Protein AF-A0A0M3HQY0-F1 (afdb_monomer_lite)

Sequence (207 aa):
MLCCCCWPPRLCAISLSMVDTTLVALLFYRSADLLCATFDHIDFVDVIIFAILLGLLICEILAAVTLILSDKRGIARYVWPRFTLLICQLTTSAVVCLFLLLYFSGYSQAMNNAFISGYEYWAGIELTKQERNDAYNDLYMYAIGLFILLAVYATYNGFEIYVTYKYYETLPPEDFTPVKQSERRPPRPPPPPFNPNYKNGPPAGYK

Structure (mmCIF, N/CA/C/O backbone):
data_AF-A0A0M3HQY0-F1
#
_entry.id   AF-A0A0M3HQY0-F1
#
loop_
_atom_site.group_PDB
_atom_site.id
_atom_site.type_symbol
_atom_site.label_atom_id
_atom_site.label_alt_id
_atom_site.label_comp_id
_atom_site.label_asym_id
_atom_site.label_entity_id
_atom_site.label_seq_id
_atom_site.pdbx_PDB_ins_code
_atom_site.Cartn_x
_atom_site.Cartn_y
_atom_site.Cartn_z
_atom_site.occupancy
_atom_site.B_iso_or_equiv
_atom_site.auth_seq_id
_atom_site.auth_comp_id
_atom_site.auth_asym_id
_atom_site.auth_atom_id
_atom_site.pdbx_PDB_model_num
ATOM 1 N N . MET A 1 1 ? -2.538 -16.202 -9.189 1.00 43.56 1 MET A N 1
ATOM 2 C CA . MET A 1 1 ? -1.392 -16.880 -9.844 1.00 43.56 1 MET A CA 1
ATOM 3 C C . MET A 1 1 ? -1.599 -17.232 -11.329 1.00 43.56 1 MET A C 1
ATOM 5 O O . MET A 1 1 ? -0.617 -17.593 -11.956 1.00 43.56 1 MET A O 1
ATOM 9 N N . LEU A 1 2 ? -2.792 -17.085 -11.937 1.00 41.75 2 LEU A N 1
ATOM 10 C CA . LEU A 1 2 ? -3.039 -17.513 -13.333 1.00 41.75 2 LEU A CA 1
ATOM 11 C C . LEU A 1 2 ? -2.780 -16.462 -14.440 1.00 41.75 2 LEU A C 1
ATOM 13 O O . LEU A 1 2 ? -2.600 -16.853 -15.588 1.00 41.75 2 LEU A O 1
ATOM 17 N N . CYS A 1 3 ? -2.719 -15.156 -14.148 1.00 48.81 3 CYS A N 1
ATOM 18 C CA . CYS A 1 3 ? -2.701 -14.140 -15.219 1.00 48.81 3 CYS A CA 1
ATOM 19 C C . CYS A 1 3 ? -1.314 -13.756 -15.777 1.00 48.81 3 CYS A C 1
ATOM 21 O O . CYS A 1 3 ? -1.255 -13.219 -16.877 1.00 48.81 3 CYS A O 1
ATOM 23 N N . CYS A 1 4 ? -0.197 -14.033 -15.087 1.00 52.50 4 CYS A N 1
ATOM 24 C CA . CYS A 1 4 ? 1.140 -13.587 -15.540 1.00 52.50 4 CYS A CA 1
ATOM 25 C C . CYS A 1 4 ? 2.054 -14.717 -16.052 1.00 52.50 4 CYS A C 1
ATOM 27 O O . CYS A 1 4 ? 3.243 -14.497 -16.251 1.00 52.50 4 CYS A O 1
ATOM 29 N N . CYS A 1 5 ? 1.516 -15.911 -16.337 1.00 55.75 5 CYS A N 1
ATOM 30 C CA . CYS A 1 5 ? 2.286 -16.990 -16.977 1.00 55.75 5 CYS A CA 1
ATOM 31 C C . CYS A 1 5 ? 2.566 -16.736 -18.470 1.00 55.75 5 CYS A C 1
ATOM 33 O O . CYS A 1 5 ? 3.540 -17.263 -18.998 1.00 55.75 5 CYS A O 1
ATOM 35 N N . CYS A 1 6 ? 1.744 -15.924 -19.144 1.00 59.34 6 CYS A N 1
ATOM 36 C CA . CYS A 1 6 ? 1.867 -15.651 -20.584 1.00 59.34 6 CYS A CA 1
ATOM 37 C C . CYS A 1 6 ? 2.175 -14.182 -20.914 1.00 59.34 6 CYS A C 1
ATOM 39 O O . CYS A 1 6 ? 2.353 -13.846 -22.083 1.00 59.34 6 CYS A O 1
ATOM 41 N N . TRP A 1 7 ? 2.230 -13.301 -19.912 1.00 67.44 7 TRP A N 1
ATOM 42 C CA . TRP A 1 7 ? 2.486 -11.874 -20.105 1.00 67.44 7 TRP A CA 1
ATOM 43 C C . TRP A 1 7 ? 3.910 -11.503 -19.694 1.00 67.44 7 TRP A C 1
ATOM 45 O O . TRP A 1 7 ? 4.405 -12.016 -18.689 1.00 67.44 7 TRP A O 1
ATOM 55 N N . PRO A 1 8 ? 4.590 -10.612 -20.442 1.00 78.56 8 PRO A N 1
ATOM 56 C CA . PRO A 1 8 ? 5.929 -10.188 -20.075 1.00 78.56 8 PRO A CA 1
ATOM 57 C C . PRO A 1 8 ? 5.871 -9.466 -18.716 1.00 78.56 8 PRO A C 1
ATOM 59 O O . PRO A 1 8 ? 4.994 -8.617 -18.516 1.00 78.56 8 PRO A O 1
ATOM 62 N N . PRO A 1 9 ? 6.802 -9.761 -17.789 1.00 76.94 9 PRO A N 1
ATOM 63 C CA . PRO A 1 9 ? 6.740 -9.289 -16.403 1.00 76.94 9 PRO A CA 1
ATOM 64 C C . PRO A 1 9 ? 6.675 -7.760 -16.301 1.00 76.94 9 PRO A C 1
ATOM 66 O O . PRO A 1 9 ? 5.984 -7.238 -15.432 1.00 76.94 9 PRO A O 1
ATOM 69 N N . ARG A 1 10 ? 7.285 -7.046 -17.260 1.00 77.62 10 ARG A N 1
ATOM 70 C CA . ARG A 1 10 ? 7.207 -5.581 -17.386 1.00 77.62 10 ARG A CA 1
ATOM 71 C C . ARG A 1 10 ? 5.775 -5.049 -17.532 1.00 77.62 10 ARG A C 1
ATOM 73 O O . ARG A 1 10 ? 5.405 -4.101 -16.854 1.00 77.62 10 ARG A O 1
ATOM 80 N N . LEU A 1 11 ? 4.946 -5.672 -18.379 1.00 79.56 11 LEU A N 1
ATOM 81 C CA . LEU A 1 11 ? 3.569 -5.215 -18.612 1.00 79.56 11 LEU A CA 1
ATOM 82 C C . LEU A 1 11 ? 2.675 -5.564 -17.422 1.00 79.56 11 LEU A C 1
ATOM 84 O O . LEU A 1 11 ? 1.850 -4.745 -17.028 1.00 79.56 11 LEU A O 1
ATOM 88 N N . CYS A 1 12 ? 2.889 -6.740 -16.821 1.00 82.38 12 CYS A N 1
ATOM 89 C CA . CYS A 1 12 ? 2.189 -7.162 -15.608 1.00 82.38 12 CYS A CA 1
ATOM 90 C C . CYS A 1 12 ? 2.467 -6.163 -14.461 1.00 82.38 12 CYS A C 1
ATOM 92 O O . CYS A 1 12 ? 1.516 -5.610 -13.913 1.00 82.38 12 CYS A O 1
ATOM 94 N N . ALA A 1 13 ? 3.734 -5.817 -14.192 1.00 82.69 13 ALA A N 1
ATOM 95 C CA . ALA A 1 13 ? 4.108 -4.848 -13.153 1.00 82.69 13 ALA A CA 1
ATOM 96 C C . ALA A 1 13 ? 3.525 -3.439 -13.386 1.00 82.69 13 ALA A C 1
ATOM 98 O O . ALA A 1 13 ? 3.006 -2.826 -12.456 1.00 82.69 13 ALA A O 1
ATOM 99 N N . ILE A 1 14 ? 3.557 -2.935 -14.628 1.00 83.56 14 ILE A N 1
ATOM 100 C CA . ILE A 1 14 ? 2.964 -1.628 -14.967 1.00 83.56 14 ILE A CA 1
ATOM 101 C C . ILE A 1 14 ? 1.446 -1.657 -14.773 1.00 83.56 14 ILE A C 1
ATOM 103 O O . ILE A 1 14 ? 0.886 -0.736 -14.185 1.00 83.56 14 ILE A O 1
ATOM 107 N N . SER A 1 15 ? 0.771 -2.703 -15.256 1.00 86.12 15 SER A N 1
ATOM 108 C CA . SER A 1 15 ? -0.688 -2.806 -15.153 1.00 86.12 15 SER A CA 1
ATOM 109 C C . SER A 1 15 ? -1.169 -2.852 -13.703 1.00 86.12 15 SER A C 1
ATOM 111 O O . SER A 1 15 ? -2.115 -2.153 -13.360 1.00 86.12 15 SER A O 1
ATOM 113 N N . LEU A 1 16 ? -0.468 -3.603 -12.853 1.00 85.62 16 LEU A N 1
ATOM 114 C CA . LEU A 1 16 ? -0.728 -3.711 -11.421 1.00 85.62 16 LEU A CA 1
ATOM 115 C C . LEU A 1 16 ? -0.545 -2.356 -10.722 1.00 85.62 16 LEU A C 1
ATOM 117 O O . LEU A 1 16 ? -1.464 -1.857 -10.081 1.00 85.62 16 LEU A O 1
ATOM 121 N N . SER A 1 17 ? 0.561 -1.665 -11.009 1.00 86.25 17 SER A N 1
ATOM 122 C CA . SER A 1 17 ? 0.799 -0.315 -10.484 1.00 86.25 17 SER A CA 1
ATOM 123 C C . SER A 1 17 ? -0.260 0.711 -10.913 1.00 86.25 17 SER A C 1
ATOM 125 O O . SER A 1 17 ? -0.626 1.588 -10.128 1.00 86.25 17 SER A O 1
ATOM 127 N N . MET A 1 18 ? -0.803 0.599 -12.130 1.00 86.56 18 MET A N 1
ATOM 128 C CA . MET A 1 18 ? -1.903 1.458 -12.587 1.00 86.56 18 MET A CA 1
ATOM 129 C C . MET A 1 18 ? -3.227 1.131 -11.888 1.00 86.56 18 MET A C 1
ATOM 131 O O . MET A 1 18 ? -3.994 2.049 -11.588 1.00 86.56 18 MET A O 1
ATOM 135 N N . VAL A 1 19 ? -3.500 -0.148 -11.613 1.00 89.12 19 VAL A N 1
ATOM 136 C CA . VAL A 1 19 ? -4.677 -0.572 -10.837 1.00 89.12 19 VAL A CA 1
ATOM 137 C C . VAL A 1 19 ? -4.610 -0.001 -9.423 1.00 89.12 19 VAL A C 1
ATOM 139 O O . VAL A 1 19 ? -5.581 0.617 -8.989 1.00 89.12 19 VAL A O 1
ATOM 142 N N . ASP A 1 20 ? -3.459 -0.096 -8.760 1.00 85.94 20 ASP A N 1
ATOM 143 C CA . ASP A 1 20 ? -3.256 0.455 -7.416 1.00 85.94 20 ASP A CA 1
ATOM 144 C C . ASP A 1 20 ? -3.437 1.967 -7.380 1.00 85.94 20 ASP A C 1
ATOM 146 O O . ASP A 1 20 ? -4.200 2.492 -6.569 1.00 85.94 20 ASP A O 1
ATOM 150 N N . THR A 1 21 ? -2.813 2.671 -8.327 1.00 88.62 21 THR A N 1
ATOM 151 C CA . THR A 1 21 ? -2.959 4.126 -8.440 1.00 88.62 21 THR A CA 1
ATOM 152 C C . THR A 1 21 ? -4.424 4.512 -8.653 1.00 88.62 21 THR A C 1
ATOM 154 O O . THR A 1 21 ? -4.901 5.481 -8.067 1.00 88.62 21 THR A O 1
ATOM 157 N N . THR A 1 22 ? -5.165 3.742 -9.457 1.00 89.88 22 THR A N 1
ATOM 158 C CA . THR A 1 22 ? -6.591 3.993 -9.714 1.00 89.88 22 THR A CA 1
ATOM 159 C C . THR A 1 22 ? -7.438 3.736 -8.470 1.00 89.88 22 THR A C 1
ATOM 161 O O . THR A 1 22 ? -8.313 4.541 -8.156 1.00 89.88 22 THR A O 1
ATOM 164 N N . LEU A 1 23 ? -7.176 2.654 -7.731 1.00 88.88 23 LEU A N 1
ATOM 165 C CA . LEU A 1 23 ? -7.870 2.356 -6.478 1.00 88.88 23 LEU A CA 1
ATOM 166 C C . LEU A 1 23 ? -7.634 3.451 -5.435 1.00 88.88 23 LEU A C 1
ATOM 168 O O . LEU A 1 23 ? -8.594 3.967 -4.864 1.00 88.88 23 LEU A O 1
ATOM 172 N N . VAL A 1 24 ? -6.380 3.863 -5.231 1.00 89.56 24 VAL A N 1
ATOM 173 C CA . VAL A 1 24 ? -6.039 4.938 -4.289 1.00 89.56 24 VAL A CA 1
ATOM 174 C C . VAL A 1 24 ? -6.633 6.275 -4.739 1.00 89.56 24 VAL A C 1
ATOM 176 O O . VAL A 1 24 ? -7.154 7.015 -3.908 1.00 89.56 24 VAL A O 1
ATOM 179 N N . ALA A 1 25 ? -6.649 6.568 -6.042 1.00 89.62 25 ALA A N 1
ATOM 180 C CA . ALA A 1 25 ? -7.290 7.769 -6.575 1.00 89.62 25 ALA A CA 1
ATOM 181 C C . ALA A 1 25 ? -8.811 7.777 -6.352 1.00 89.62 25 ALA A C 1
ATOM 183 O O . ALA A 1 25 ? -9.368 8.818 -6.007 1.00 89.62 25 ALA A O 1
ATOM 184 N N . LEU A 1 26 ? -9.488 6.633 -6.509 1.00 91.75 26 LEU A N 1
ATOM 185 C CA . LEU A 1 26 ? -10.922 6.505 -6.228 1.00 91.75 26 LEU A CA 1
ATOM 186 C C . LEU A 1 26 ? -11.230 6.704 -4.741 1.00 91.75 26 LEU A C 1
ATOM 188 O O . LEU A 1 26 ? -12.191 7.399 -4.408 1.00 91.75 26 LEU A O 1
ATOM 192 N N . LEU A 1 27 ? -10.411 6.130 -3.854 1.00 88.19 27 LEU A N 1
ATOM 193 C CA . LEU A 1 27 ? -10.539 6.328 -2.409 1.00 88.19 27 LEU A CA 1
ATOM 194 C C . LEU A 1 27 ? -10.310 7.793 -2.032 1.00 88.19 27 LEU A C 1
ATOM 196 O O . LEU A 1 27 ? -11.131 8.376 -1.333 1.00 88.19 27 LEU A O 1
ATOM 200 N N . PHE A 1 28 ? -9.254 8.412 -2.563 1.00 90.75 28 PHE A N 1
ATOM 201 C CA . PHE A 1 28 ? -8.980 9.832 -2.365 1.00 90.75 28 PHE A CA 1
ATOM 202 C C . PHE A 1 28 ? -10.133 10.712 -2.860 1.00 90.75 28 PHE A C 1
ATOM 204 O O . PHE A 1 28 ? -10.557 11.615 -2.145 1.00 90.75 28 PHE A O 1
ATOM 211 N N . TYR A 1 29 ? -10.681 10.431 -4.047 1.00 89.75 29 TYR A N 1
ATOM 212 C CA . TYR A 1 29 ? -11.826 11.166 -4.585 1.00 89.75 29 TYR A CA 1
ATOM 213 C C . TYR A 1 29 ? -13.047 11.060 -3.668 1.00 89.75 29 TYR A C 1
ATOM 215 O O . TYR A 1 29 ? -13.683 12.068 -3.383 1.00 89.75 29 TYR A O 1
ATOM 223 N N . ARG A 1 30 ? -13.349 9.862 -3.155 1.00 88.56 30 ARG A N 1
ATOM 224 C CA . ARG A 1 30 ? -14.452 9.669 -2.205 1.00 88.56 30 ARG A CA 1
ATOM 225 C C . ARG A 1 30 ? -14.228 10.388 -0.883 1.00 88.56 30 ARG A C 1
ATOM 227 O O . ARG A 1 30 ? -15.162 10.991 -0.369 1.00 88.56 30 ARG A O 1
ATOM 234 N N . SER A 1 31 ? -13.012 10.367 -0.352 1.00 85.81 31 SER A N 1
ATOM 235 C CA . SER A 1 31 ? -12.685 11.117 0.860 1.00 85.81 31 SER A CA 1
ATOM 236 C C . SER A 1 31 ? -12.747 12.627 0.638 1.00 85.81 31 SER A C 1
ATOM 238 O O . SER A 1 31 ? -13.225 13.341 1.510 1.00 85.81 31 SER A O 1
ATOM 240 N N . ALA A 1 32 ? -12.329 13.117 -0.531 1.00 86.12 32 ALA A N 1
ATOM 241 C CA . ALA A 1 32 ? -12.468 14.522 -0.901 1.00 86.12 32 ALA A CA 1
ATOM 242 C C . ALA A 1 32 ? -13.943 14.934 -1.028 1.00 86.12 32 ALA A C 1
ATOM 244 O O . ALA A 1 32 ? -14.308 16.013 -0.575 1.00 86.12 32 ALA A O 1
ATOM 245 N N . ASP A 1 33 ? -14.782 14.074 -1.611 1.00 87.00 33 ASP A N 1
ATOM 246 C CA . ASP A 1 33 ? -16.228 14.284 -1.755 1.00 87.00 33 ASP A CA 1
ATOM 247 C C . ASP A 1 33 ? -16.917 14.366 -0.383 1.00 87.00 33 ASP A C 1
ATOM 249 O O . ASP A 1 33 ? -17.653 15.312 -0.116 1.00 87.00 33 ASP A O 1
ATOM 253 N N . LEU A 1 34 ? -16.591 13.445 0.533 1.00 83.62 34 LEU A N 1
ATOM 254 C CA . LEU A 1 34 ? -17.080 13.468 1.918 1.00 83.62 34 LEU A CA 1
ATOM 255 C C . LEU A 1 34 ? -16.622 14.719 2.677 1.00 83.62 34 LEU A C 1
ATOM 257 O O . LEU A 1 34 ? -17.436 15.374 3.322 1.00 83.62 34 LEU A O 1
ATOM 261 N N . LEU A 1 35 ? -15.346 15.095 2.551 1.00 83.56 35 LEU A N 1
ATOM 262 C CA . LEU A 1 35 ? -14.815 16.307 3.178 1.00 83.56 35 LEU A CA 1
ATOM 263 C C . LEU A 1 35 ? -15.512 17.567 2.635 1.00 83.56 35 LEU A C 1
ATOM 265 O O . LEU A 1 35 ? -15.797 18.492 3.391 1.00 83.56 35 LEU A O 1
ATOM 269 N N . CYS A 1 36 ? -15.823 17.589 1.333 1.00 81.75 36 CYS A N 1
ATOM 270 C CA . CYS A 1 36 ? -16.555 18.685 0.702 1.00 81.75 36 CYS A CA 1
ATOM 271 C C . CYS A 1 36 ? -18.034 18.741 1.106 1.00 81.75 36 CYS A C 1
ATOM 273 O O . CYS A 1 36 ? -18.608 19.825 1.189 1.00 81.75 36 CYS A O 1
ATOM 275 N N . ALA A 1 37 ? -18.664 17.592 1.340 1.00 80.06 37 ALA A N 1
ATOM 276 C CA . ALA A 1 37 ? -20.063 17.525 1.741 1.00 80.06 37 ALA A CA 1
ATOM 277 C C . ALA A 1 37 ? -20.277 17.967 3.200 1.00 80.06 37 ALA A C 1
ATOM 279 O O . ALA A 1 37 ? -21.307 18.564 3.509 1.00 80.06 37 ALA A O 1
ATOM 280 N N . THR A 1 38 ? -19.300 17.726 4.079 1.00 77.44 38 THR A N 1
ATOM 281 C CA . THR A 1 38 ? -19.415 17.940 5.534 1.00 77.44 38 THR A CA 1
ATOM 282 C C . THR A 1 38 ? -18.615 19.158 6.026 1.00 77.44 38 THR A C 1
ATOM 284 O O . THR A 1 38 ? -18.160 19.196 7.166 1.00 77.44 38 THR A O 1
ATOM 287 N N . PHE A 1 39 ? -18.437 20.190 5.190 1.00 68.50 39 PHE A N 1
ATOM 288 C CA . PHE A 1 39 ? -17.610 21.366 5.523 1.00 68.50 39 PHE A CA 1
ATOM 289 C C . PHE A 1 39 ? -18.042 22.123 6.799 1.00 68.50 39 PHE A C 1
ATOM 291 O O . PHE A 1 39 ? -17.205 22.786 7.409 1.00 68.50 39 PHE A O 1
ATOM 298 N N . ASP A 1 40 ? -19.309 22.021 7.216 1.00 65.81 40 ASP A N 1
ATOM 299 C CA . ASP A 1 40 ? -19.826 22.676 8.433 1.00 65.81 40 ASP A CA 1
ATOM 300 C C . ASP A 1 40 ? -19.488 21.916 9.736 1.00 65.81 40 ASP A C 1
ATOM 302 O O . ASP A 1 40 ? -19.463 22.509 10.817 1.00 65.81 40 ASP A O 1
ATOM 306 N N . HIS A 1 41 ? -19.185 20.616 9.653 1.00 67.19 41 HIS A N 1
ATOM 307 C CA . HIS A 1 41 ? -18.849 19.751 10.790 1.00 67.19 41 HIS A CA 1
ATOM 308 C C . HIS A 1 41 ? -17.638 18.882 10.439 1.00 67.19 41 HIS A C 1
ATOM 310 O O . HIS A 1 41 ? -17.746 17.673 10.256 1.00 67.19 41 HIS A O 1
ATOM 316 N N . ILE A 1 42 ? -16.477 19.522 10.290 1.00 69.38 42 ILE A N 1
ATOM 317 C CA . ILE A 1 42 ? -15.231 18.811 9.995 1.00 69.38 42 ILE A CA 1
ATOM 318 C C . ILE A 1 42 ? -14.735 18.112 11.260 1.00 69.38 42 ILE A C 1
ATOM 320 O O . ILE A 1 42 ? -14.221 18.760 12.176 1.00 69.38 42 ILE A O 1
ATOM 324 N N . ASP A 1 43 ? -14.814 16.784 11.267 1.00 74.19 43 ASP A N 1
ATOM 325 C CA . ASP A 1 43 ? -14.154 15.963 12.271 1.00 74.19 43 ASP A CA 1
ATOM 326 C C . ASP A 1 43 ? -12.646 15.888 11.995 1.00 74.19 43 ASP A C 1
ATOM 328 O O . ASP A 1 43 ? -12.179 15.692 10.870 1.00 74.19 43 ASP A O 1
ATOM 332 N N . PHE A 1 44 ? -11.839 16.015 13.051 1.00 78.19 44 PHE A N 1
ATOM 333 C CA . PHE A 1 44 ? -10.374 15.950 12.953 1.00 78.19 44 PHE A CA 1
ATOM 334 C C . PHE A 1 44 ? -9.878 14.619 12.355 1.00 78.19 44 PHE A C 1
ATOM 336 O O . PHE A 1 44 ? -8.850 14.575 11.675 1.00 78.19 44 PHE A O 1
ATOM 343 N N . VAL A 1 45 ? -10.633 13.539 12.572 1.00 78.69 45 VAL A N 1
ATOM 344 C CA . VAL A 1 45 ? -10.353 12.206 12.025 1.00 78.69 45 VAL A CA 1
ATOM 345 C C . VAL A 1 45 ? -10.432 12.208 10.495 1.00 78.69 45 VAL A C 1
ATOM 347 O O . VAL A 1 45 ? -9.534 11.666 9.848 1.00 78.69 45 VAL A O 1
ATOM 350 N N . ASP A 1 46 ? -11.421 12.885 9.909 1.00 80.19 46 ASP A N 1
ATOM 351 C CA . ASP A 1 46 ? -11.590 12.961 8.453 1.00 80.19 46 ASP A CA 1
ATOM 352 C C . ASP A 1 46 ? -10.444 13.727 7.787 1.00 80.19 46 ASP A C 1
ATOM 354 O O . ASP A 1 46 ? -9.939 13.320 6.736 1.00 80.19 46 ASP A O 1
ATOM 358 N N . VAL A 1 47 ? -9.955 14.789 8.437 1.00 85.12 47 VAL A N 1
ATOM 359 C CA . VAL A 1 47 ? -8.785 15.554 7.972 1.00 85.12 47 VAL A CA 1
ATOM 360 C C . VAL A 1 47 ? -7.524 14.690 7.971 1.00 85.12 47 VAL A C 1
ATOM 362 O O . VAL A 1 47 ? -6.747 14.728 7.012 1.00 85.12 47 VAL A O 1
ATOM 365 N N . ILE A 1 48 ? -7.317 13.885 9.019 1.00 86.56 48 ILE A N 1
ATOM 366 C CA . ILE A 1 48 ? -6.183 12.954 9.086 1.00 86.56 48 ILE A CA 1
ATOM 367 C C . ILE A 1 48 ? -6.278 11.910 7.973 1.00 86.56 48 ILE A C 1
ATOM 369 O O . ILE A 1 48 ? -5.293 11.682 7.267 1.00 86.56 48 ILE A O 1
ATOM 373 N N . ILE A 1 49 ? -7.447 11.288 7.797 1.00 86.19 49 ILE A N 1
ATOM 374 C CA . ILE A 1 49 ? -7.665 10.270 6.760 1.00 86.19 49 ILE A CA 1
ATOM 375 C C . ILE A 1 49 ? -7.388 10.865 5.376 1.00 86.19 49 ILE A C 1
ATOM 377 O O . ILE A 1 49 ? -6.663 10.265 4.579 1.00 86.19 49 ILE A O 1
ATOM 381 N N . PHE A 1 50 ? -7.886 12.073 5.111 1.00 87.38 50 PHE A N 1
ATOM 382 C CA . PHE A 1 50 ? -7.637 12.788 3.865 1.00 87.38 50 PHE A CA 1
ATOM 383 C C . PHE A 1 50 ? -6.141 13.048 3.628 1.00 87.38 50 PHE A C 1
ATOM 385 O O . PHE A 1 50 ? -5.630 12.770 2.540 1.00 87.38 50 PHE A O 1
ATOM 392 N N . ALA A 1 51 ? -5.413 13.524 4.644 1.00 89.19 51 ALA A N 1
ATOM 393 C CA . ALA A 1 51 ? -3.977 13.783 4.542 1.00 89.19 51 ALA A CA 1
ATOM 394 C C . ALA A 1 51 ? -3.166 12.504 4.261 1.00 89.19 51 ALA A C 1
ATOM 396 O O . ALA A 1 51 ? -2.252 12.518 3.431 1.00 89.19 51 ALA A O 1
ATOM 397 N N . ILE A 1 52 ? -3.520 11.386 4.906 1.00 89.88 52 ILE A N 1
ATOM 398 C CA . ILE A 1 52 ? -2.883 10.082 4.676 1.00 89.88 52 ILE A CA 1
ATOM 399 C C . ILE A 1 52 ? -3.143 9.602 3.243 1.00 89.88 52 ILE A C 1
ATOM 401 O O . ILE A 1 52 ? -2.202 9.208 2.552 1.00 89.88 52 ILE A O 1
ATOM 405 N N . LEU A 1 53 ? -4.391 9.669 2.768 1.00 88.62 53 LEU A N 1
ATOM 406 C CA . LEU A 1 53 ? -4.752 9.250 1.410 1.00 88.62 53 LEU A CA 1
ATOM 407 C C . LEU A 1 53 ? -4.087 10.115 0.336 1.00 88.62 53 LEU A C 1
ATOM 409 O O . LEU A 1 53 ? -3.638 9.582 -0.677 1.00 88.62 53 LEU A O 1
ATOM 413 N N . LEU A 1 54 ? -3.958 11.423 0.568 1.00 90.56 54 LEU A N 1
ATOM 414 C CA . LEU A 1 54 ? -3.217 12.319 -0.319 1.00 90.56 54 LEU A CA 1
ATOM 415 C C . LEU A 1 54 ? -1.737 11.922 -0.407 1.00 90.56 54 LEU A C 1
ATOM 417 O O . LEU A 1 54 ? -1.180 11.837 -1.502 1.00 90.56 54 LEU A O 1
ATOM 421 N N . GLY A 1 55 ? -1.104 11.655 0.738 1.00 90.44 55 GLY A N 1
ATOM 422 C CA . GLY A 1 55 ? 0.283 11.193 0.791 1.00 90.44 55 GLY A CA 1
ATOM 423 C C . GLY A 1 55 ? 0.479 9.871 0.047 1.00 90.44 55 GLY A C 1
ATOM 424 O O . GLY A 1 55 ? 1.402 9.750 -0.759 1.00 90.44 55 GLY A O 1
ATOM 425 N N . LEU A 1 56 ? -0.423 8.906 0.256 1.00 89.31 56 LEU A N 1
ATOM 426 C CA . LEU A 1 56 ? -0.412 7.629 -0.462 1.00 89.31 56 LEU A CA 1
ATOM 427 C C . LEU A 1 56 ? -0.579 7.824 -1.971 1.00 89.31 56 LEU A C 1
ATOM 429 O O . LEU A 1 56 ? 0.188 7.248 -2.737 1.00 89.31 56 LEU A O 1
ATOM 433 N N . LEU A 1 57 ? -1.504 8.683 -2.405 1.00 91.06 57 LEU A N 1
ATOM 434 C CA . LEU A 1 57 ? -1.721 8.969 -3.822 1.00 91.06 57 LEU A CA 1
ATOM 435 C C . LEU A 1 57 ? -0.464 9.541 -4.490 1.00 91.06 57 LEU A C 1
ATOM 437 O O . LEU A 1 57 ? -0.090 9.109 -5.579 1.00 91.06 57 LEU A O 1
ATOM 441 N N . ILE A 1 58 ? 0.218 10.483 -3.833 1.00 91.62 58 ILE A N 1
ATOM 442 C CA . ILE A 1 58 ? 1.472 11.052 -4.345 1.00 91.62 58 ILE A CA 1
ATOM 443 C C . ILE A 1 58 ? 2.544 9.961 -4.464 1.00 91.62 58 ILE A C 1
ATOM 445 O O . ILE A 1 58 ? 3.218 9.874 -5.493 1.00 91.62 58 ILE A O 1
ATOM 449 N N . CYS A 1 59 ? 2.688 9.110 -3.446 1.00 91.00 59 CYS A N 1
ATOM 450 C CA . CYS A 1 59 ? 3.637 7.997 -3.462 1.00 91.00 59 CYS A CA 1
ATOM 451 C C . CYS A 1 59 ? 3.348 7.005 -4.600 1.00 91.00 59 CYS A C 1
ATOM 453 O O . CYS A 1 59 ? 4.278 6.621 -5.311 1.00 91.00 59 CYS A O 1
ATOM 455 N N . GLU A 1 60 ? 2.083 6.636 -4.815 1.00 89.94 60 GLU A N 1
ATOM 456 C CA . GLU A 1 60 ? 1.663 5.730 -5.893 1.00 89.94 60 GLU A CA 1
ATOM 457 C C . GLU A 1 60 ? 1.946 6.319 -7.277 1.00 89.94 60 GLU A C 1
ATOM 459 O O . GLU A 1 60 ? 2.542 5.656 -8.126 1.00 89.94 60 GLU A O 1
ATOM 464 N N . ILE A 1 61 ? 1.618 7.599 -7.489 1.00 90.25 61 ILE A N 1
ATOM 465 C CA . ILE A 1 61 ? 1.903 8.293 -8.752 1.00 90.25 61 ILE A CA 1
ATOM 466 C C . ILE A 1 61 ? 3.412 8.324 -9.017 1.00 90.25 61 ILE A C 1
ATOM 468 O O . ILE A 1 61 ? 3.854 8.025 -10.129 1.00 90.25 61 ILE A O 1
ATOM 472 N N . LEU A 1 62 ? 4.224 8.661 -8.009 1.00 89.25 62 LEU A N 1
ATOM 473 C CA . LEU A 1 62 ? 5.682 8.667 -8.143 1.00 89.25 62 LEU A CA 1
ATOM 474 C C . LEU A 1 62 ? 6.216 7.266 -8.466 1.00 89.25 62 LEU A C 1
ATOM 476 O O . LEU A 1 62 ? 7.039 7.119 -9.374 1.00 89.25 62 LEU A O 1
ATOM 480 N N . ALA A 1 63 ? 5.719 6.232 -7.786 1.00 87.06 63 ALA A N 1
ATOM 481 C CA . ALA A 1 63 ? 6.095 4.850 -8.053 1.00 87.06 63 ALA A CA 1
ATOM 482 C C . ALA A 1 63 ? 5.725 4.432 -9.487 1.00 87.06 63 ALA A C 1
ATOM 484 O O . ALA A 1 63 ? 6.592 3.941 -10.212 1.00 87.06 63 ALA A O 1
ATOM 485 N N . ALA A 1 64 ? 4.504 4.719 -9.945 1.00 86.81 64 ALA A N 1
ATOM 486 C CA . ALA A 1 64 ? 4.047 4.409 -11.299 1.00 86.81 64 ALA A CA 1
ATOM 487 C C . ALA A 1 64 ? 4.889 5.122 -12.372 1.00 86.81 64 ALA A C 1
ATOM 489 O O . ALA A 1 64 ? 5.355 4.499 -13.329 1.00 86.81 64 ALA A O 1
ATOM 490 N N . VAL A 1 65 ? 5.165 6.420 -12.192 1.00 87.31 65 VAL A N 1
ATOM 491 C CA . VAL A 1 65 ? 5.994 7.201 -13.124 1.00 87.31 65 VAL A CA 1
ATOM 492 C C . VAL A 1 65 ? 7.417 6.650 -13.190 1.00 87.31 65 VAL A C 1
ATOM 494 O O . VAL A 1 65 ? 7.960 6.484 -14.285 1.00 87.31 65 VAL A O 1
ATOM 497 N N . THR A 1 66 ? 8.033 6.338 -12.046 1.00 86.12 66 THR A N 1
ATOM 498 C CA . THR A 1 66 ? 9.388 5.760 -12.024 1.00 86.12 66 THR A CA 1
ATOM 499 C C . THR A 1 66 ? 9.435 4.387 -12.690 1.00 86.12 66 THR A C 1
ATOM 501 O O . THR A 1 66 ? 10.357 4.119 -13.460 1.00 86.12 66 THR A O 1
ATOM 504 N N . LEU A 1 67 ? 8.402 3.562 -12.523 1.00 85.00 67 LEU A N 1
ATOM 505 C CA . LEU A 1 67 ? 8.313 2.249 -13.158 1.00 85.00 67 LEU A CA 1
ATOM 506 C C . LEU A 1 67 ? 8.159 2.358 -14.687 1.00 85.00 67 LEU A C 1
ATOM 508 O O . LEU A 1 67 ? 8.856 1.667 -15.430 1.00 85.00 67 LEU A O 1
ATOM 512 N N . ILE A 1 68 ? 7.358 3.309 -15.178 1.00 84.44 68 ILE A N 1
ATOM 513 C CA . ILE A 1 68 ? 7.254 3.618 -16.617 1.00 84.44 68 ILE A CA 1
ATOM 514 C C . ILE A 1 68 ? 8.588 4.147 -17.173 1.00 84.44 68 ILE A C 1
ATOM 516 O O . ILE A 1 68 ? 8.993 3.809 -18.289 1.00 84.44 68 ILE A O 1
ATOM 520 N N . LEU A 1 69 ? 9.301 4.983 -16.411 1.00 82.38 69 LEU A N 1
ATOM 521 C CA . LEU A 1 69 ? 10.628 5.471 -16.799 1.00 82.38 69 LEU A CA 1
ATOM 522 C C . LEU A 1 69 ? 11.671 4.348 -16.827 1.00 82.38 69 LEU A C 1
ATOM 524 O O . LEU A 1 69 ? 12.555 4.381 -17.687 1.00 82.38 69 LEU A O 1
ATOM 528 N N . SER A 1 70 ? 11.560 3.364 -15.929 1.00 81.00 70 SER A N 1
ATOM 529 C CA . SER A 1 70 ? 12.395 2.163 -15.930 1.00 81.00 70 SER A CA 1
ATOM 530 C C . SER A 1 70 ? 12.246 1.394 -17.240 1.00 81.00 70 SER A C 1
ATOM 532 O O . SER A 1 70 ? 13.259 1.101 -17.869 1.00 81.00 70 SER A O 1
ATOM 534 N N . ASP A 1 71 ? 11.012 1.168 -17.701 1.00 81.44 71 ASP A N 1
ATOM 535 C CA . ASP A 1 71 ? 10.738 0.450 -18.954 1.00 81.44 71 ASP A CA 1
ATOM 536 C C . ASP A 1 71 ? 11.316 1.191 -20.173 1.00 81.44 71 ASP A C 1
ATOM 538 O O . ASP A 1 71 ? 12.006 0.607 -21.008 1.00 81.44 71 ASP A O 1
ATOM 542 N N . LYS A 1 72 ? 11.144 2.520 -20.234 1.00 81.06 72 LYS A N 1
ATOM 543 C CA . LYS A 1 72 ? 11.663 3.331 -21.352 1.00 81.06 72 LYS A CA 1
ATOM 544 C C . LYS A 1 72 ? 13.184 3.469 -21.371 1.00 81.06 72 LYS A C 1
ATOM 546 O O . LYS A 1 72 ? 13.767 3.612 -22.447 1.00 81.06 72 LYS A O 1
ATOM 551 N N . ARG A 1 73 ? 13.828 3.529 -20.201 1.00 77.12 73 ARG A N 1
ATOM 552 C CA . ARG A 1 73 ? 15.279 3.773 -20.090 1.00 77.12 73 ARG A CA 1
ATOM 553 C C . ARG A 1 73 ? 16.097 2.500 -19.879 1.00 77.12 73 ARG A C 1
ATOM 555 O O . ARG A 1 73 ? 17.309 2.561 -20.055 1.00 77.12 73 ARG A O 1
ATOM 562 N N . GLY A 1 74 ? 15.465 1.382 -19.526 1.00 73.31 74 GLY A N 1
ATOM 563 C CA . GLY A 1 74 ? 16.131 0.114 -19.224 1.00 73.31 74 GLY A CA 1
ATOM 564 C C . GLY A 1 74 ? 17.029 0.174 -17.985 1.00 73.31 74 GLY A C 1
ATOM 565 O O . GLY A 1 74 ? 18.025 -0.537 -17.925 1.00 73.31 74 GLY A O 1
ATOM 566 N N . ILE A 1 75 ? 16.728 1.059 -17.027 1.00 77.00 75 ILE A N 1
ATOM 567 C CA . ILE A 1 75 ? 17.546 1.273 -15.824 1.00 77.00 75 ILE A CA 1
ATOM 568 C C . ILE A 1 75 ? 16.843 0.642 -14.616 1.00 77.00 75 ILE A C 1
ATOM 570 O O . ILE A 1 75 ? 15.735 1.050 -14.249 1.00 77.00 75 ILE A O 1
ATOM 574 N N . ALA A 1 76 ? 17.523 -0.308 -13.968 1.00 75.75 76 ALA A N 1
ATOM 575 C CA . ALA A 1 76 ? 17.030 -1.053 -12.805 1.00 75.75 76 ALA A CA 1
ATOM 576 C C . ALA A 1 76 ? 16.778 -0.172 -11.567 1.00 75.75 76 ALA A C 1
ATOM 578 O O . ALA A 1 76 ? 15.840 -0.407 -10.806 1.00 75.75 76 ALA A O 1
ATOM 579 N N . ARG A 1 77 ? 17.540 0.920 -11.407 1.00 79.06 77 ARG A N 1
ATOM 580 C CA . ARG A 1 77 ? 17.413 1.847 -10.269 1.00 79.06 77 ARG A CA 1
ATOM 581 C C . ARG A 1 77 ? 16.014 2.463 -10.123 1.00 79.06 77 ARG A C 1
ATOM 583 O O . ARG A 1 77 ? 15.591 2.751 -9.010 1.00 79.06 77 ARG A O 1
ATOM 590 N N . TYR A 1 78 ? 15.281 2.652 -11.219 1.00 81.25 78 TYR A N 1
ATOM 591 C CA . TYR A 1 78 ? 13.942 3.248 -11.169 1.00 81.25 78 TYR A CA 1
ATOM 592 C C . TYR A 1 78 ? 12.845 2.288 -10.678 1.00 81.25 78 TYR A C 1
ATOM 594 O O . TYR A 1 78 ? 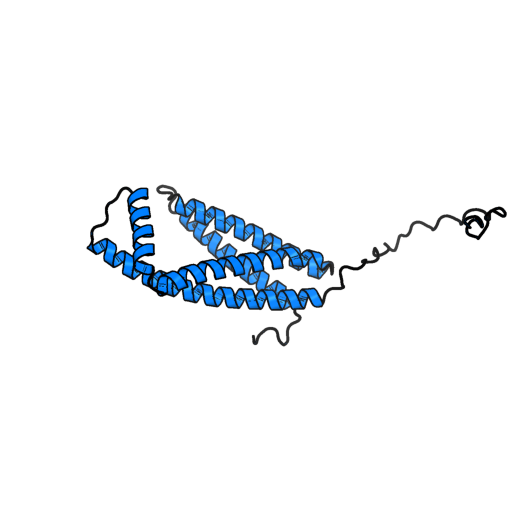11.719 2.728 -10.481 1.00 81.25 78 TYR A O 1
ATOM 602 N N . VAL A 1 79 ? 13.153 1.006 -10.448 1.00 84.25 79 VAL A N 1
ATOM 603 C CA . VAL A 1 79 ? 12.197 0.033 -9.887 1.00 84.25 79 VAL A CA 1
ATOM 604 C C . VAL A 1 79 ? 12.159 0.094 -8.350 1.00 84.25 79 VAL A C 1
ATOM 606 O O . VAL A 1 79 ? 11.142 -0.221 -7.737 1.00 84.25 79 VAL A O 1
ATOM 609 N N . TRP A 1 80 ? 13.236 0.569 -7.713 1.00 81.81 80 TRP A N 1
ATOM 610 C CA . TRP A 1 80 ? 13.369 0.649 -6.251 1.00 81.81 80 TRP A CA 1
ATOM 611 C C . TRP A 1 80 ? 12.252 1.414 -5.529 1.00 81.81 80 TRP A C 1
ATOM 613 O O . TRP A 1 80 ? 11.762 0.898 -4.526 1.00 81.81 80 TRP A O 1
ATOM 623 N N . PRO A 1 81 ? 11.798 2.593 -6.002 1.00 85.81 81 PRO A N 1
ATOM 624 C CA . PRO A 1 81 ? 10.704 3.312 -5.353 1.00 85.81 81 PRO A CA 1
ATOM 625 C C . PRO A 1 81 ? 9.432 2.468 -5.221 1.00 85.81 81 PRO A C 1
ATOM 627 O O . PRO A 1 81 ? 8.791 2.501 -4.173 1.00 85.81 81 PRO A O 1
ATOM 630 N N . ARG A 1 82 ? 9.107 1.653 -6.238 1.00 88.19 82 ARG A N 1
ATOM 631 C CA . ARG A 1 82 ? 7.957 0.740 -6.192 1.00 88.19 82 ARG A CA 1
ATOM 632 C C . ARG A 1 82 ? 8.152 -0.363 -5.155 1.00 88.19 82 ARG A C 1
ATOM 634 O O . ARG A 1 82 ? 7.234 -0.624 -4.388 1.00 88.19 82 ARG A O 1
ATOM 641 N N . PHE A 1 83 ? 9.334 -0.978 -5.086 1.00 86.06 83 PHE A N 1
ATOM 642 C CA . PHE A 1 83 ? 9.611 -1.999 -4.068 1.00 86.06 83 PHE A CA 1
ATOM 643 C C . PHE A 1 83 ? 9.483 -1.463 -2.651 1.00 86.06 83 PHE A C 1
ATOM 645 O O . PHE A 1 83 ? 8.848 -2.100 -1.817 1.00 86.06 83 PHE A O 1
ATOM 652 N N . THR A 1 84 ? 10.071 -0.299 -2.377 1.00 88.88 84 THR A N 1
ATOM 653 C CA . THR A 1 84 ? 10.006 0.311 -1.047 1.00 88.88 84 THR A CA 1
ATOM 654 C C . THR A 1 84 ? 8.561 0.592 -0.645 1.00 88.88 84 THR A C 1
ATOM 656 O O . THR A 1 84 ? 8.184 0.328 0.495 1.00 88.88 84 THR A O 1
ATOM 659 N N . LEU A 1 85 ? 7.744 1.075 -1.586 1.00 90.31 85 LEU A N 1
ATOM 660 C CA . LEU A 1 85 ? 6.326 1.340 -1.363 1.00 90.31 85 LEU A CA 1
ATOM 661 C C . LEU A 1 85 ? 5.567 0.042 -1.035 1.00 90.31 85 LEU A C 1
ATOM 663 O O . LEU A 1 85 ? 4.923 -0.028 0.011 1.00 90.31 85 LEU A O 1
ATOM 667 N N . LEU A 1 86 ? 5.728 -1.007 -1.847 1.00 90.06 86 LEU A N 1
ATOM 668 C CA . LEU A 1 86 ? 5.069 -2.302 -1.630 1.00 90.06 86 LEU A CA 1
ATOM 669 C C . LEU A 1 86 ? 5.501 -2.981 -0.326 1.00 90.06 86 LEU A C 1
ATOM 671 O O . LEU A 1 86 ? 4.677 -3.547 0.388 1.00 90.06 86 LEU A O 1
ATOM 675 N N . ILE A 1 87 ? 6.789 -2.910 0.024 1.00 90.50 87 ILE A N 1
ATOM 676 C CA . ILE A 1 87 ? 7.291 -3.443 1.296 1.00 90.50 87 ILE A CA 1
ATOM 677 C C . ILE A 1 87 ? 6.666 -2.681 2.465 1.00 90.50 87 ILE A C 1
ATOM 679 O O . ILE A 1 87 ? 6.252 -3.312 3.432 1.00 90.50 87 ILE A O 1
ATOM 683 N N . CYS A 1 88 ? 6.565 -1.353 2.377 1.00 90.38 88 CYS A N 1
ATOM 684 C CA . CYS A 1 88 ? 5.922 -0.536 3.404 1.00 90.38 88 CYS A CA 1
ATOM 685 C C . CYS A 1 88 ? 4.437 -0.901 3.568 1.00 90.38 88 CYS A C 1
ATOM 687 O O . CYS A 1 88 ? 3.973 -1.145 4.678 1.00 90.38 88 CYS A O 1
ATOM 689 N N . GLN A 1 89 ? 3.697 -1.035 2.466 1.00 90.25 89 GLN A N 1
ATOM 690 C CA . GLN A 1 89 ? 2.292 -1.454 2.503 1.00 90.25 89 GLN A CA 1
ATOM 691 C C . GLN A 1 89 ? 2.126 -2.859 3.090 1.00 90.25 89 GLN A C 1
ATOM 693 O O . GLN A 1 89 ? 1.244 -3.085 3.924 1.00 90.25 89 GLN A O 1
ATOM 698 N N . LEU A 1 90 ? 2.998 -3.795 2.709 1.00 91.56 90 LEU A N 1
ATOM 699 C CA . LEU A 1 90 ? 2.981 -5.150 3.241 1.00 91.56 90 LEU A CA 1
ATOM 700 C C . LEU A 1 90 ? 3.288 -5.162 4.743 1.00 91.56 90 LEU A C 1
ATOM 702 O O . LEU A 1 90 ? 2.556 -5.802 5.495 1.00 91.56 90 LEU A O 1
ATOM 706 N N . THR A 1 91 ? 4.314 -4.441 5.205 1.00 91.75 91 THR A N 1
ATOM 707 C CA . THR A 1 91 ? 4.663 -4.394 6.633 1.00 91.75 91 THR A CA 1
ATOM 708 C C . THR A 1 91 ? 3.566 -3.737 7.456 1.00 91.75 91 THR A C 1
ATOM 710 O O . THR A 1 91 ? 3.188 -4.291 8.487 1.00 91.75 91 THR A O 1
ATOM 713 N N . THR A 1 92 ? 2.982 -2.627 6.994 1.00 90.62 92 THR A N 1
ATOM 714 C CA . THR A 1 92 ? 1.833 -2.006 7.665 1.00 90.62 92 THR A CA 1
ATOM 715 C C . THR A 1 92 ? 0.654 -2.974 7.739 1.00 90.62 92 THR A C 1
ATOM 717 O O . THR A 1 92 ? 0.101 -3.170 8.820 1.00 90.62 92 THR A O 1
ATOM 720 N N . SER A 1 93 ? 0.306 -3.648 6.637 1.00 89.56 93 SER A N 1
ATOM 721 C CA . SER A 1 93 ? -0.789 -4.628 6.638 1.00 89.56 93 SER A CA 1
ATOM 722 C C . SER A 1 93 ? -0.523 -5.799 7.592 1.00 89.56 93 SER A C 1
ATOM 724 O O . SER A 1 93 ? -1.414 -6.193 8.339 1.00 89.56 93 SER A O 1
ATOM 726 N N . ALA A 1 94 ? 0.713 -6.305 7.647 1.00 90.00 94 ALA A N 1
ATOM 727 C CA . ALA A 1 94 ? 1.105 -7.395 8.533 1.00 90.00 94 ALA A CA 1
ATOM 728 C C . ALA A 1 94 ? 1.042 -6.990 10.012 1.00 90.00 94 ALA A C 1
ATOM 730 O O . ALA A 1 94 ? 0.563 -7.766 10.839 1.00 90.00 94 ALA A O 1
ATOM 731 N N . VAL A 1 95 ? 1.475 -5.770 10.346 1.00 92.38 95 VAL A N 1
ATOM 732 C CA . VAL A 1 95 ? 1.378 -5.223 11.707 1.00 92.38 95 VAL A CA 1
ATOM 733 C C . VAL A 1 95 ? -0.084 -5.096 12.132 1.00 92.38 95 VAL A C 1
ATOM 735 O O . VAL A 1 95 ? -0.437 -5.539 13.223 1.00 92.38 95 VAL A O 1
ATOM 738 N N . VAL A 1 96 ? -0.957 -4.562 11.272 1.00 91.00 96 VAL A N 1
ATOM 739 C CA . VAL A 1 96 ? -2.393 -4.452 11.585 1.00 91.00 96 VAL A CA 1
ATOM 740 C C . VAL A 1 96 ? -3.037 -5.835 11.711 1.00 91.00 96 VAL A C 1
ATOM 742 O O . VAL A 1 96 ? -3.778 -6.076 12.661 1.00 91.00 96 VAL A O 1
ATOM 745 N N . CYS A 1 97 ? -2.703 -6.783 10.832 1.00 90.50 97 CYS A N 1
ATOM 746 C CA . CYS A 1 97 ? -3.135 -8.175 10.968 1.00 90.50 97 CYS A CA 1
ATOM 747 C C . CYS A 1 97 ? -2.686 -8.792 12.297 1.00 90.50 97 CYS A C 1
ATOM 749 O O . CYS A 1 97 ? -3.470 -9.493 12.929 1.00 90.50 97 CYS A O 1
ATOM 751 N N . LEU A 1 98 ? -1.463 -8.516 12.756 1.00 90.50 98 LEU A N 1
ATOM 752 C CA . LEU A 1 98 ? -0.976 -8.983 14.054 1.00 90.50 98 LEU A CA 1
ATOM 753 C C . LEU A 1 98 ? -1.804 -8.396 15.205 1.00 90.50 98 LEU A C 1
ATOM 755 O O . LEU A 1 98 ? -2.205 -9.140 16.098 1.00 90.50 98 LEU A O 1
ATOM 759 N N . PHE A 1 99 ? -2.125 -7.101 15.164 1.00 89.19 99 PHE A N 1
ATOM 760 C CA . PHE A 1 99 ? -3.027 -6.486 16.144 1.00 89.19 99 PHE A CA 1
ATOM 761 C C . PHE A 1 99 ? -4.421 -7.126 16.136 1.00 89.19 99 PHE A C 1
ATOM 763 O O . PHE A 1 99 ? -4.978 -7.384 17.201 1.00 89.19 99 PHE A O 1
ATOM 770 N N . LEU A 1 100 ? -4.967 -7.443 14.960 1.00 88.94 100 LEU A N 1
ATOM 771 C CA . LEU A 1 100 ? -6.258 -8.127 14.833 1.00 88.94 100 LEU A CA 1
ATOM 772 C C . LEU A 1 100 ? -6.201 -9.587 15.313 1.00 88.94 100 LEU A C 1
ATOM 774 O O . LEU A 1 100 ? -7.151 -10.081 15.911 1.00 88.94 100 LEU A O 1
ATOM 778 N N . LEU A 1 101 ? -5.082 -10.287 15.132 1.00 88.44 101 LEU A N 1
ATOM 779 C CA . LEU A 1 101 ? -4.904 -11.624 15.705 1.00 88.44 101 LEU A CA 1
ATOM 780 C C . LEU A 1 101 ? -4.872 -11.577 17.235 1.00 88.44 101 LEU A C 1
ATOM 782 O O . LEU A 1 101 ? -5.519 -12.399 17.881 1.00 88.44 101 LEU A O 1
ATOM 786 N N . LEU A 1 102 ? -4.179 -10.595 17.822 1.00 87.00 102 LEU A N 1
ATOM 787 C CA . LEU A 1 102 ? -4.209 -10.368 19.271 1.00 87.00 102 LEU A CA 1
ATOM 788 C C . LEU A 1 102 ? -5.628 -10.046 19.752 1.00 87.00 102 LEU A C 1
ATOM 790 O O . LEU A 1 102 ? -6.066 -10.576 20.775 1.00 87.00 102 LEU A O 1
ATOM 794 N N . TYR A 1 103 ? -6.365 -9.248 18.978 1.00 86.31 103 TYR A N 1
ATOM 795 C CA . TYR A 1 103 ? -7.768 -8.944 19.229 1.00 86.31 103 TYR A CA 1
ATOM 796 C C . TYR A 1 103 ? -8.624 -10.219 19.311 1.00 86.31 103 TYR A C 1
ATOM 798 O O . TYR A 1 103 ? -9.312 -10.433 20.311 1.00 86.31 103 TYR A O 1
ATOM 806 N N . PHE A 1 104 ? -8.521 -11.118 18.325 1.00 85.62 104 PHE A N 1
ATOM 807 C CA . PHE A 1 104 ? -9.262 -12.387 18.318 1.00 85.62 104 PHE A CA 1
ATOM 808 C C . PHE A 1 104 ? -8.757 -13.414 19.339 1.00 85.62 104 PHE A C 1
ATOM 810 O O . PHE A 1 104 ? -9.535 -14.248 19.793 1.00 85.62 104 PHE A O 1
ATOM 817 N N . SER A 1 105 ? -7.490 -13.338 19.752 1.00 84.19 105 SER A N 1
ATOM 818 C CA . SER A 1 105 ? -6.883 -14.250 20.733 1.00 84.19 105 SER A CA 1
ATOM 819 C C . SER A 1 105 ? -7.396 -14.060 22.171 1.00 84.19 105 SER A C 1
ATOM 821 O O . SER A 1 105 ? -6.961 -14.785 23.066 1.00 84.19 105 SER A O 1
ATOM 823 N N . GLY A 1 106 ? -8.295 -13.101 22.415 1.00 79.12 106 GLY A N 1
ATOM 824 C CA . GLY A 1 106 ? -8.916 -12.869 23.724 1.00 79.12 106 GLY A CA 1
ATOM 825 C C . GLY A 1 106 ? -8.601 -11.512 24.353 1.00 79.12 106 GLY A C 1
ATOM 826 O O . GLY A 1 106 ? -9.138 -11.202 25.413 1.00 79.12 106 GLY A O 1
ATOM 827 N N . TYR A 1 107 ? -7.794 -10.665 23.701 1.00 81.38 107 TYR A N 1
ATOM 828 C CA . TYR A 1 107 ? -7.567 -9.283 24.148 1.00 81.38 107 TYR A CA 1
ATOM 829 C C . TYR A 1 107 ? -8.659 -8.304 23.687 1.00 81.38 107 TYR A C 1
ATOM 831 O O . TYR A 1 107 ? -8.599 -7.122 24.034 1.00 81.38 107 TYR A O 1
ATOM 839 N N . SER A 1 108 ? -9.675 -8.771 22.951 1.00 81.50 108 SER A N 1
ATOM 840 C CA . SER A 1 108 ? -10.770 -7.943 22.427 1.00 81.50 108 SER A CA 1
ATOM 841 C C . SER A 1 108 ? -11.436 -7.081 23.497 1.00 81.50 108 SER A C 1
ATOM 843 O O . SER A 1 108 ? -11.666 -5.899 23.268 1.00 81.50 108 SER A O 1
ATOM 845 N N . GLN A 1 109 ? -11.683 -7.618 24.696 1.00 80.00 109 GLN A N 1
ATOM 846 C CA . GLN A 1 109 ? -12.343 -6.872 25.768 1.00 80.00 109 GLN A CA 1
ATOM 847 C C . GLN A 1 109 ? -11.481 -5.709 26.286 1.00 80.00 109 GLN A C 1
ATOM 849 O O . GLN A 1 109 ? -11.999 -4.614 26.503 1.00 80.00 109 GLN A O 1
ATOM 854 N N . ALA A 1 110 ? -10.168 -5.917 26.437 1.00 83.31 110 ALA A N 1
ATOM 855 C CA . ALA A 1 110 ? -9.229 -4.879 26.865 1.00 83.31 110 ALA A CA 1
ATOM 856 C C . ALA A 1 110 ? -9.036 -3.806 25.782 1.00 83.31 110 ALA A C 1
ATOM 858 O O . ALA A 1 110 ? -9.049 -2.616 26.087 1.00 83.31 110 ALA A O 1
ATOM 859 N N . MET A 1 111 ? -8.918 -4.220 24.518 1.00 81.31 111 MET A N 1
ATOM 860 C CA . MET A 1 111 ? -8.771 -3.301 23.388 1.00 81.31 111 MET A CA 1
ATOM 861 C C . MET A 1 111 ? -10.041 -2.479 23.159 1.00 81.31 111 MET A C 1
ATOM 863 O O . MET A 1 111 ? -9.964 -1.260 23.080 1.00 81.31 111 MET A O 1
ATOM 867 N N . ASN A 1 112 ? -11.215 -3.111 23.133 1.00 84.06 112 ASN A N 1
ATOM 868 C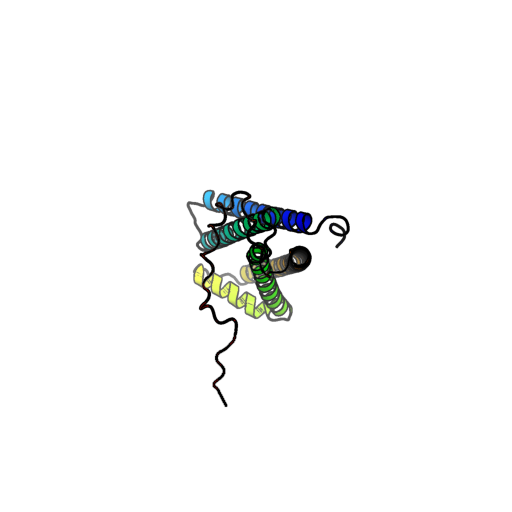 CA . ASN A 1 112 ? -12.491 -2.407 22.991 1.00 84.06 112 ASN A CA 1
ATOM 869 C C . ASN A 1 112 ? -12.746 -1.459 24.172 1.00 84.06 112 ASN A C 1
ATOM 871 O O . ASN A 1 112 ? -13.193 -0.339 23.958 1.00 84.06 112 ASN A O 1
ATOM 875 N N . ASN A 1 113 ? -12.403 -1.856 25.408 1.00 84.88 113 ASN A N 1
ATOM 876 C CA . ASN A 1 113 ? -12.436 -0.945 26.559 1.00 84.88 113 ASN A CA 1
ATOM 877 C C . ASN A 1 113 ? -11.560 0.295 26.328 1.00 84.88 113 ASN A C 1
ATOM 879 O O . ASN A 1 113 ? -11.999 1.400 26.630 1.00 84.88 113 ASN A O 1
ATOM 883 N N . ALA A 1 114 ? -10.342 0.117 25.806 1.00 84.69 114 ALA A N 1
ATOM 884 C CA . ALA A 1 114 ? -9.428 1.221 25.527 1.00 84.69 114 ALA A CA 1
ATOM 885 C C . ALA A 1 114 ? -9.943 2.133 24.402 1.00 84.69 114 ALA A C 1
ATOM 887 O O . ALA A 1 114 ? -9.898 3.351 24.546 1.00 84.69 114 ALA A O 1
ATOM 888 N N . PHE A 1 115 ? -10.475 1.563 23.315 1.00 83.00 115 PHE A N 1
ATOM 889 C CA . PHE A 1 115 ? -11.052 2.334 22.209 1.00 83.00 115 PHE A CA 1
ATOM 890 C C . PHE A 1 115 ? -12.274 3.139 22.644 1.00 83.00 115 PHE A C 1
ATOM 892 O O . PHE A 1 115 ? -12.343 4.333 22.368 1.00 83.00 115 PHE A O 1
ATOM 899 N N . ILE A 1 116 ? -13.205 2.508 23.361 1.00 83.62 116 ILE A N 1
ATOM 900 C CA . ILE A 1 116 ? -14.428 3.165 23.825 1.00 83.62 116 ILE A CA 1
ATOM 901 C C . ILE A 1 116 ? -14.097 4.227 24.873 1.00 83.62 116 ILE A C 1
ATOM 903 O O . ILE A 1 116 ? -14.581 5.342 24.761 1.00 83.62 116 ILE A O 1
ATOM 907 N N . SER A 1 117 ? -13.212 3.939 25.831 1.00 83.06 117 SER A N 1
ATOM 908 C CA . SER A 1 117 ? -12.792 4.938 26.823 1.00 83.06 117 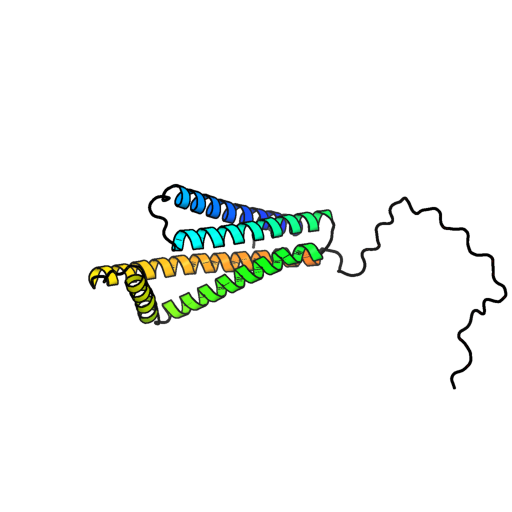SER A CA 1
ATOM 909 C C . SER A 1 117 ? -12.054 6.117 26.184 1.00 83.06 117 SER A C 1
ATOM 911 O O . SER A 1 117 ? -12.233 7.256 26.609 1.00 83.06 117 SER A O 1
ATOM 913 N N . GLY A 1 118 ? -11.246 5.866 25.148 1.00 83.88 118 GLY A N 1
ATOM 914 C CA . GLY A 1 118 ? -10.645 6.927 24.347 1.00 83.88 118 GLY A CA 1
ATOM 915 C C . GLY A 1 118 ? -11.712 7.769 23.653 1.00 83.88 118 GLY A C 1
ATOM 916 O O . GLY A 1 118 ? -11.681 8.989 23.753 1.00 83.88 118 GLY A O 1
ATOM 917 N N . TYR A 1 119 ? -12.682 7.130 22.999 1.00 80.50 119 TYR A N 1
ATOM 918 C CA . TYR A 1 119 ? -13.795 7.822 22.354 1.00 80.50 119 TYR A CA 1
ATOM 919 C C . TYR A 1 119 ? -14.605 8.671 23.345 1.00 80.50 119 TYR A C 1
ATOM 921 O O . TYR A 1 119 ? -14.818 9.847 23.082 1.00 80.50 119 TYR A O 1
ATOM 929 N N . GLU A 1 120 ? -14.973 8.127 24.508 1.00 83.31 120 GLU A N 1
ATOM 930 C CA . GLU A 1 120 ? -15.668 8.856 25.581 1.00 83.31 120 GLU A CA 1
ATOM 931 C C . GLU A 1 120 ? -14.867 10.085 26.039 1.00 83.31 120 GLU A C 1
ATOM 933 O O . GLU A 1 120 ? -15.428 11.168 26.208 1.00 83.31 120 GLU A O 1
ATOM 938 N N . TYR A 1 121 ? -13.542 9.949 26.171 1.00 83.50 121 TYR A N 1
ATOM 939 C CA . TYR A 1 121 ? -12.653 11.053 26.538 1.00 83.50 121 TYR A CA 1
ATOM 940 C C . TYR A 1 121 ? -12.605 12.159 25.475 1.00 83.50 121 TYR A C 1
ATOM 942 O O . TYR A 1 121 ? -12.690 13.338 25.814 1.00 83.50 121 TYR A O 1
ATOM 950 N N . TRP A 1 122 ? -12.473 11.797 24.196 1.00 79.62 122 TRP A N 1
ATOM 951 C CA . TRP A 1 122 ? -12.376 12.767 23.100 1.00 79.62 122 TRP A CA 1
ATOM 952 C C . TRP A 1 122 ? -13.724 13.400 22.742 1.00 79.62 122 TRP A C 1
ATOM 954 O O . TRP A 1 122 ? -13.763 14.576 22.389 1.00 79.62 122 TRP A O 1
ATOM 964 N N . ALA A 1 123 ? -14.819 12.644 22.845 1.00 77.94 123 ALA A N 1
ATOM 965 C CA . ALA A 1 123 ? -16.171 13.113 22.552 1.00 77.94 123 ALA A CA 1
ATOM 966 C C . ALA A 1 123 ? -16.827 13.829 23.745 1.00 77.94 123 ALA A C 1
ATOM 968 O O . ALA A 1 123 ? -17.786 14.572 23.555 1.00 77.94 123 ALA A O 1
ATOM 969 N N . GLY A 1 124 ? -16.332 13.620 24.971 1.00 77.69 124 GLY A N 1
ATOM 970 C CA . GLY A 1 124 ? -16.914 14.190 26.188 1.00 77.69 124 GLY A CA 1
ATOM 971 C C . GLY A 1 124 ? -18.295 13.621 26.534 1.00 77.69 124 GLY A C 1
ATOM 972 O O . GLY A 1 124 ? -19.091 14.299 27.181 1.00 77.69 124 GLY A O 1
ATOM 973 N N . ILE A 1 125 ? -18.595 12.402 26.079 1.00 81.00 125 ILE A N 1
ATOM 974 C CA . ILE A 1 125 ? -19.886 11.723 26.255 1.00 81.00 125 ILE A CA 1
ATOM 975 C C . ILE A 1 125 ? -19.634 10.419 27.015 1.00 81.00 125 ILE A C 1
ATOM 977 O O . ILE A 1 125 ? -18.711 9.687 26.674 1.00 81.00 125 ILE A O 1
ATOM 981 N N . GLU A 1 126 ? -20.460 10.109 28.016 1.00 80.31 126 GLU A N 1
ATOM 982 C CA . GLU A 1 126 ? -20.482 8.786 28.655 1.00 80.31 126 GLU A CA 1
ATOM 983 C C . GLU A 1 126 ? -21.498 7.894 27.938 1.00 80.31 126 GLU A C 1
ATOM 985 O O . GLU A 1 126 ? -22.684 8.232 27.881 1.00 80.31 126 GLU A O 1
ATOM 990 N N . LEU A 1 127 ? -21.057 6.755 27.393 1.00 77.88 127 LEU A N 1
ATOM 991 C CA . LEU A 1 127 ? -21.978 5.815 26.758 1.00 77.88 127 LEU A CA 1
ATOM 992 C C . LEU A 1 127 ? -22.718 4.988 27.809 1.00 77.88 127 LEU A C 1
ATOM 994 O O . LEU A 1 127 ? -22.152 4.506 28.798 1.00 77.88 127 LEU A O 1
ATOM 998 N N . THR A 1 128 ? -23.999 4.732 27.556 1.00 84.94 128 THR A N 1
ATOM 999 C CA . THR A 1 128 ? -24.762 3.783 28.367 1.00 84.94 128 THR A CA 1
ATOM 1000 C C . THR A 1 128 ? -24.246 2.356 28.157 1.00 84.94 128 THR A C 1
ATOM 1002 O O . THR A 1 128 ? -23.687 2.006 27.118 1.00 84.94 128 THR A O 1
ATOM 1005 N N . LYS A 1 129 ? -24.463 1.468 29.138 1.00 82.25 129 LYS A N 1
ATOM 1006 C CA . LYS A 1 129 ? -24.015 0.061 29.049 1.00 82.25 129 LYS A CA 1
ATOM 1007 C C . LYS A 1 129 ? -24.558 -0.680 27.820 1.00 82.25 129 LYS A C 1
ATOM 1009 O O . LYS A 1 129 ? -23.896 -1.595 27.340 1.00 82.25 129 LYS A O 1
ATOM 1014 N N . GLN A 1 130 ? -25.747 -0.302 27.350 1.00 83.44 130 GLN A N 1
ATOM 1015 C CA . GLN A 1 130 ? -26.387 -0.900 26.182 1.00 83.44 130 GLN A CA 1
ATOM 1016 C C . GLN A 1 130 ? -25.669 -0.477 24.893 1.00 83.44 130 GLN A C 1
ATOM 1018 O O . GLN A 1 130 ? -25.193 -1.339 24.164 1.00 83.44 130 GLN A O 1
ATOM 1023 N N . GLU A 1 131 ? -25.478 0.831 24.691 1.00 82.81 131 GLU A N 1
ATOM 1024 C CA . GLU A 1 131 ? -24.751 1.387 23.537 1.00 82.81 131 GLU A CA 1
ATOM 1025 C C . GLU A 1 131 ? -23.310 0.889 23.489 1.00 82.81 131 GLU A C 1
ATOM 1027 O O . GLU A 1 131 ? -22.777 0.584 22.425 1.00 82.81 131 GLU A O 1
ATOM 1032 N N . ARG A 1 132 ? -22.689 0.742 24.666 1.00 82.12 132 ARG A N 1
ATOM 1033 C CA . ARG A 1 132 ? -21.364 0.150 24.787 1.00 82.12 132 ARG A CA 1
ATOM 1034 C C . ARG A 1 132 ? -21.366 -1.254 24.190 1.00 82.12 132 ARG A C 1
ATOM 1036 O O . ARG A 1 132 ? -20.533 -1.530 23.340 1.00 82.12 132 ARG A O 1
ATOM 1043 N N . ASN A 1 133 ? -22.295 -2.118 24.612 1.00 85.00 133 ASN A N 1
ATOM 1044 C CA . ASN A 1 133 ? -22.400 -3.510 24.159 1.00 85.00 133 ASN A CA 1
ATOM 1045 C C . ASN A 1 133 ? -22.665 -3.625 22.650 1.00 85.00 133 ASN A C 1
ATOM 1047 O O . ASN A 1 133 ? -22.057 -4.464 21.987 1.00 85.00 133 ASN A O 1
ATOM 1051 N N . ASP A 1 134 ? -23.511 -2.751 22.111 1.00 85.69 134 ASP A N 1
ATOM 1052 C CA . ASP A 1 134 ? -23.770 -2.683 20.673 1.00 85.69 134 ASP A CA 1
ATOM 1053 C C . ASP A 1 134 ? -22.494 -2.278 19.912 1.00 85.69 134 ASP A C 1
ATOM 1055 O O . ASP A 1 134 ? -22.105 -2.952 18.956 1.00 85.69 134 ASP A O 1
ATOM 1059 N N . ALA A 1 135 ? -21.740 -1.300 20.428 1.00 82.69 135 ALA A N 1
ATOM 1060 C CA . ALA A 1 135 ? -20.443 -0.919 19.873 1.00 82.69 135 ALA A CA 1
ATOM 1061 C C . ALA A 1 135 ? -19.397 -2.054 19.923 1.00 82.69 135 ALA A C 1
ATOM 1063 O O . ALA A 1 135 ? -18.597 -2.164 18.997 1.00 82.69 135 ALA A O 1
ATOM 1064 N N . TYR A 1 136 ? -19.391 -2.936 20.940 1.00 85.12 136 TYR A N 1
ATOM 1065 C CA . TYR A 1 136 ? -18.507 -4.124 20.935 1.00 85.12 136 TYR A CA 1
ATOM 1066 C C . TYR A 1 136 ? -18.826 -5.056 19.769 1.00 85.12 136 TYR A C 1
ATOM 1068 O O . TYR A 1 136 ? -17.903 -5.543 19.114 1.00 85.12 136 TYR A O 1
ATOM 1076 N N . ASN A 1 137 ? -20.112 -5.335 19.543 1.00 85.00 137 ASN A N 1
ATOM 1077 C CA . ASN A 1 137 ? -20.546 -6.253 18.493 1.00 85.00 137 ASN A CA 1
ATOM 1078 C C . ASN A 1 137 ? -20.234 -5.692 17.105 1.00 85.00 137 ASN A C 1
ATOM 1080 O O . ASN A 1 137 ? -19.690 -6.411 16.264 1.00 85.00 137 ASN A O 1
ATOM 1084 N N . ASP A 1 138 ? -20.494 -4.403 16.895 1.00 86.31 138 ASP A N 1
ATOM 1085 C CA . ASP A 1 138 ? -20.157 -3.725 15.646 1.00 86.31 138 ASP A CA 1
ATOM 1086 C C . ASP A 1 138 ? -18.645 -3.724 15.413 1.00 86.31 138 ASP A C 1
ATOM 1088 O O . ASP A 1 138 ? -18.174 -4.143 14.354 1.00 86.31 138 ASP A O 1
ATOM 1092 N N . LEU A 1 139 ? -17.856 -3.342 16.422 1.00 85.94 139 LEU A N 1
ATOM 1093 C CA . LEU A 1 139 ? -16.398 -3.287 16.317 1.00 85.94 139 LEU A CA 1
ATOM 1094 C C . LEU A 1 139 ? -15.790 -4.671 16.044 1.00 85.94 139 LEU A C 1
ATOM 1096 O O . LEU A 1 139 ? -14.833 -4.787 15.279 1.00 85.94 139 LEU A O 1
ATOM 1100 N N . TYR A 1 140 ? -16.383 -5.731 16.597 1.00 85.81 140 TYR A N 1
ATOM 1101 C CA . TYR A 1 140 ? -15.992 -7.111 16.319 1.00 85.81 140 TYR A CA 1
ATOM 1102 C C . TYR A 1 140 ? -16.283 -7.520 14.865 1.00 85.81 140 TYR A C 1
ATOM 1104 O O . TYR A 1 140 ? -15.420 -8.104 14.204 1.00 85.81 140 TYR A O 1
ATOM 1112 N N . MET A 1 141 ? -17.461 -7.177 14.332 1.00 86.81 141 MET A N 1
ATOM 1113 C CA . MET A 1 141 ? -17.811 -7.442 12.930 1.00 86.81 141 MET A CA 1
ATOM 1114 C C . MET A 1 141 ? -16.907 -6.669 11.962 1.00 86.81 141 MET A C 1
ATOM 1116 O O . MET A 1 141 ? -16.405 -7.246 10.990 1.00 86.81 141 MET A O 1
ATOM 1120 N N . TYR A 1 142 ? -16.625 -5.397 12.256 1.00 88.38 142 TYR A N 1
ATOM 1121 C CA . TYR A 1 142 ? -15.668 -4.600 11.488 1.00 88.38 142 TYR A CA 1
ATOM 1122 C C . TYR A 1 142 ? -14.253 -5.177 11.557 1.00 88.38 142 TYR A C 1
ATOM 1124 O O . TYR A 1 142 ? -13.578 -5.235 10.531 1.00 88.38 142 TYR A O 1
ATOM 1132 N N . ALA A 1 143 ? -13.813 -5.668 12.719 1.00 88.19 143 ALA A N 1
ATOM 1133 C CA . ALA A 1 143 ? -12.510 -6.311 12.868 1.00 88.19 143 ALA A CA 1
ATOM 1134 C C . ALA A 1 143 ? -12.380 -7.566 11.986 1.00 88.19 143 ALA A C 1
ATOM 1136 O O . ALA A 1 143 ? -11.337 -7.765 11.362 1.00 88.19 143 ALA A O 1
ATOM 1137 N N . ILE A 1 144 ? -13.432 -8.391 11.882 1.00 89.12 144 ILE A N 1
ATOM 1138 C CA . ILE A 1 144 ? -13.443 -9.567 10.992 1.00 89.12 144 ILE A CA 1
ATOM 1139 C C . ILE A 1 144 ? -13.358 -9.132 9.529 1.00 89.12 144 ILE A C 1
ATOM 1141 O O . ILE A 1 144 ? -12.520 -9.643 8.782 1.00 89.12 144 ILE A O 1
ATOM 1145 N N . GLY A 1 145 ? -14.202 -8.180 9.121 1.00 90.12 145 GLY A N 1
ATOM 1146 C CA . GLY A 1 145 ? -14.200 -7.664 7.752 1.00 90.12 145 GLY A CA 1
ATOM 1147 C C . GLY A 1 145 ? -12.840 -7.082 7.365 1.00 90.12 145 GLY A C 1
ATOM 1148 O O . GLY A 1 145 ? -12.294 -7.412 6.309 1.00 90.12 145 GLY A O 1
ATOM 1149 N N . LEU A 1 146 ? -12.250 -6.287 8.259 1.00 90.75 146 LEU A N 1
ATOM 1150 C CA . LEU A 1 146 ? -10.931 -5.693 8.079 1.00 90.75 146 LEU A CA 1
ATOM 1151 C C . LEU A 1 146 ? -9.832 -6.757 7.997 1.00 90.75 146 LEU A C 1
ATOM 1153 O O . LEU A 1 146 ? -8.956 -6.654 7.144 1.00 90.75 146 LEU A O 1
ATOM 1157 N N . PHE A 1 147 ? -9.886 -7.799 8.828 1.00 91.25 147 PHE A N 1
ATOM 1158 C CA . PHE A 1 147 ? -8.910 -8.887 8.791 1.00 91.25 147 PHE A CA 1
ATOM 1159 C C . PHE A 1 147 ? -8.922 -9.625 7.449 1.00 91.25 147 PHE A C 1
ATOM 1161 O O . PHE A 1 147 ? -7.867 -9.835 6.850 1.00 91.25 147 PHE A O 1
ATOM 1168 N N . ILE A 1 148 ? -10.108 -9.980 6.944 1.00 92.31 148 ILE A N 1
ATOM 1169 C CA . ILE A 1 148 ? -10.250 -10.650 5.644 1.00 92.31 148 ILE A CA 1
ATOM 1170 C C . ILE A 1 148 ? -9.717 -9.748 4.527 1.00 92.31 148 ILE A C 1
ATOM 1172 O O . ILE A 1 148 ? -8.937 -10.201 3.686 1.00 92.31 148 ILE A O 1
ATOM 1176 N N . LEU A 1 149 ? -10.091 -8.465 4.539 1.00 91.44 149 LEU A N 1
ATOM 1177 C CA . LEU A 1 149 ? -9.636 -7.493 3.549 1.00 91.44 149 LEU A CA 1
ATOM 1178 C C . LEU A 1 149 ? -8.107 -7.348 3.561 1.00 91.44 149 LEU A C 1
ATOM 1180 O O . LEU A 1 149 ? -7.477 -7.410 2.506 1.00 91.44 149 LEU A O 1
ATOM 1184 N N . LEU A 1 150 ? -7.502 -7.216 4.744 1.00 91.31 150 LEU A N 1
ATOM 1185 C CA . LEU A 1 150 ? -6.053 -7.099 4.897 1.00 91.31 150 LEU A CA 1
ATOM 1186 C C . LEU A 1 150 ? -5.316 -8.380 4.508 1.00 91.31 150 LEU A C 1
ATOM 1188 O O . LEU A 1 150 ? -4.239 -8.294 3.927 1.00 91.31 150 LEU A O 1
ATOM 1192 N N . ALA A 1 151 ? -5.879 -9.562 4.762 1.00 88.31 151 ALA A N 1
ATOM 1193 C CA . ALA A 1 151 ? -5.283 -10.826 4.334 1.00 88.31 151 ALA A CA 1
ATOM 1194 C C . ALA A 1 151 ? -5.247 -10.952 2.800 1.00 88.31 151 ALA A C 1
ATOM 1196 O O . ALA A 1 151 ? -4.226 -11.344 2.221 1.00 88.31 151 ALA A O 1
ATOM 1197 N N . VAL A 1 152 ? -6.337 -10.569 2.126 1.00 91.75 152 VAL A N 1
ATOM 1198 C CA . VAL A 1 152 ? -6.392 -10.511 0.657 1.00 91.75 152 VAL A CA 1
ATOM 1199 C C . VAL A 1 152 ? -5.407 -9.467 0.130 1.00 91.75 152 VAL A C 1
ATOM 1201 O O . VAL A 1 152 ? -4.632 -9.763 -0.779 1.00 91.75 152 VAL A O 1
ATOM 1204 N N . TYR A 1 153 ? -5.374 -8.281 0.741 1.00 89.56 153 TYR A N 1
ATOM 1205 C CA . TYR A 1 153 ? -4.460 -7.201 0.374 1.00 89.56 153 TYR A CA 1
ATOM 1206 C C . TYR A 1 153 ? -2.984 -7.580 0.569 1.00 89.56 153 TYR A C 1
ATOM 1208 O O . TYR A 1 153 ? -2.162 -7.332 -0.309 1.00 89.56 153 TYR A O 1
ATOM 1216 N N . ALA A 1 154 ? -2.627 -8.244 1.669 1.00 89.44 154 ALA A N 1
ATOM 1217 C CA . ALA A 1 154 ? -1.269 -8.724 1.918 1.00 89.44 154 ALA A CA 1
ATOM 1218 C C . ALA A 1 154 ? -0.850 -9.780 0.883 1.00 89.44 154 ALA A C 1
ATOM 1220 O O . ALA A 1 154 ? 0.269 -9.748 0.370 1.00 89.44 154 ALA A O 1
ATOM 1221 N N . THR A 1 155 ? -1.767 -10.681 0.517 1.00 89.50 155 THR A N 1
ATOM 1222 C CA . THR A 1 155 ? -1.530 -11.679 -0.537 1.00 89.50 155 THR A CA 1
ATOM 1223 C C . THR A 1 155 ? -1.317 -11.011 -1.897 1.00 89.50 155 THR A C 1
ATOM 1225 O O . THR A 1 155 ? -0.419 -11.399 -2.647 1.00 89.50 155 THR A O 1
ATOM 1228 N N . TYR A 1 156 ? -2.112 -9.983 -2.201 1.00 89.25 156 TYR A N 1
ATOM 1229 C CA . TYR A 1 156 ? -1.965 -9.164 -3.401 1.00 89.25 156 TYR A CA 1
ATOM 1230 C C . TYR A 1 156 ? -0.603 -8.452 -3.445 1.00 89.25 156 TYR A C 1
ATOM 1232 O O . TYR A 1 156 ? 0.134 -8.616 -4.414 1.00 89.25 156 TYR A O 1
ATOM 1240 N N . ASN A 1 157 ? -0.206 -7.778 -2.361 1.00 89.06 157 ASN A N 1
ATOM 1241 C CA . ASN A 1 157 ? 1.101 -7.122 -2.246 1.00 89.06 157 ASN A CA 1
ATOM 1242 C C . ASN A 1 157 ? 2.265 -8.112 -2.389 1.00 89.06 157 ASN A C 1
ATOM 1244 O O . ASN A 1 157 ? 3.246 -7.830 -3.072 1.00 89.06 157 ASN A O 1
ATOM 1248 N N . GLY A 1 158 ? 2.159 -9.305 -1.795 1.00 87.69 158 GLY A N 1
ATOM 1249 C CA . GLY A 1 158 ? 3.165 -10.355 -1.963 1.00 87.69 158 GLY A CA 1
ATOM 1250 C C . GLY A 1 158 ? 3.313 -10.800 -3.423 1.00 87.69 158 GLY A C 1
ATOM 1251 O O . GLY A 1 158 ? 4.429 -10.987 -3.914 1.00 87.69 158 GLY A O 1
ATOM 1252 N N . PHE A 1 159 ? 2.195 -10.919 -4.145 1.00 87.38 159 PHE A N 1
ATOM 1253 C CA . PHE A 1 159 ? 2.204 -11.212 -5.577 1.00 87.38 159 PHE A CA 1
ATOM 1254 C C . PHE A 1 159 ? 2.831 -10.077 -6.397 1.00 87.38 159 PHE A C 1
ATOM 1256 O O . PHE A 1 159 ? 3.650 -10.340 -7.278 1.00 87.38 159 PHE A O 1
ATOM 1263 N N . GLU A 1 160 ? 2.502 -8.825 -6.089 1.00 87.75 160 GLU A N 1
ATOM 1264 C CA . GLU A 1 160 ? 3.103 -7.660 -6.736 1.00 87.75 160 GLU A CA 1
ATOM 1265 C C . GLU A 1 160 ? 4.616 -7.585 -6.543 1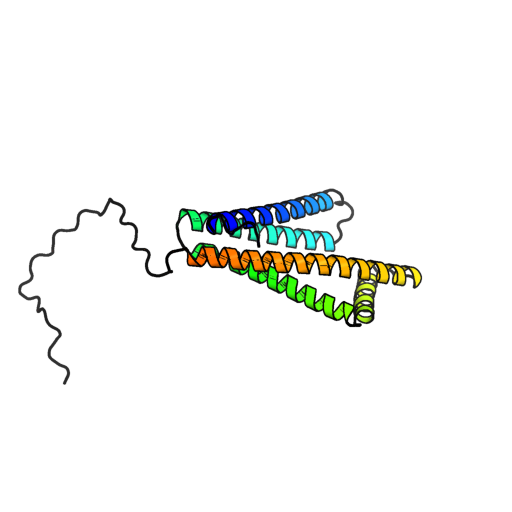.00 87.75 160 GLU A C 1
ATOM 1267 O O . GLU A 1 160 ? 5.351 -7.360 -7.507 1.00 87.75 160 GLU A O 1
ATOM 1272 N N . ILE A 1 161 ? 5.097 -7.817 -5.318 1.00 89.25 161 ILE A N 1
ATOM 1273 C CA . ILE A 1 161 ? 6.530 -7.850 -5.013 1.00 89.25 161 ILE A CA 1
ATOM 1274 C C . ILE A 1 161 ? 7.210 -8.929 -5.853 1.00 89.25 161 ILE A C 1
ATOM 1276 O O . ILE A 1 161 ? 8.247 -8.667 -6.458 1.00 89.25 161 ILE A O 1
ATOM 1280 N N . TYR A 1 162 ? 6.610 -10.117 -5.954 1.00 88.00 162 TYR A N 1
ATOM 1281 C CA . TYR A 1 162 ? 7.144 -11.206 -6.771 1.00 88.00 162 TYR A CA 1
ATOM 1282 C C . TYR A 1 162 ? 7.239 -10.840 -8.261 1.00 88.00 162 TYR A C 1
ATOM 1284 O O . TYR A 1 162 ? 8.266 -11.078 -8.900 1.00 88.00 162 TYR A O 1
ATOM 1292 N N . VAL A 1 163 ? 6.188 -10.241 -8.829 1.00 86.31 163 VAL A N 1
ATOM 1293 C CA . VAL A 1 163 ? 6.182 -9.808 -10.237 1.00 86.31 163 VAL A CA 1
ATOM 1294 C C . VAL A 1 163 ? 7.203 -8.694 -10.470 1.00 86.31 163 VAL A C 1
ATOM 1296 O O . VAL A 1 163 ? 7.949 -8.738 -11.450 1.00 86.31 163 VAL A O 1
ATOM 1299 N N . THR A 1 164 ? 7.269 -7.723 -9.561 1.00 85.12 164 THR A N 1
ATOM 1300 C CA . THR A 1 164 ? 8.211 -6.600 -9.635 1.00 85.12 164 THR A CA 1
ATOM 1301 C C . THR A 1 164 ? 9.652 -7.099 -9.510 1.00 85.12 164 THR A C 1
ATOM 1303 O O . THR A 1 164 ? 10.522 -6.638 -10.246 1.00 85.12 164 THR A O 1
ATOM 1306 N N . TYR A 1 165 ? 9.903 -8.105 -8.663 1.00 86.31 165 TYR A N 1
ATOM 1307 C CA . TYR A 1 165 ? 11.193 -8.796 -8.538 1.00 86.31 165 TYR A CA 1
ATOM 1308 C C . TYR A 1 165 ? 11.599 -9.484 -9.834 1.00 86.31 165 TYR A C 1
ATOM 1310 O O . TYR A 1 165 ? 12.686 -9.232 -10.349 1.00 86.31 165 TYR A O 1
ATOM 1318 N N . LYS A 1 166 ? 10.692 -10.255 -10.438 1.00 84.81 166 LYS A N 1
ATOM 1319 C CA . LYS A 1 166 ? 10.944 -10.840 -11.758 1.00 84.81 166 LYS A CA 1
ATOM 1320 C C . LYS A 1 166 ? 11.225 -9.793 -12.828 1.00 84.81 166 LYS A C 1
ATOM 1322 O O . LYS A 1 166 ? 12.052 -10.029 -13.700 1.00 84.81 166 LYS A O 1
ATOM 1327 N N . TYR A 1 167 ? 10.542 -8.651 -12.796 1.00 82.94 167 TYR A N 1
ATOM 1328 C CA . TYR A 1 167 ? 10.837 -7.556 -13.718 1.00 82.94 167 TYR A CA 1
ATOM 1329 C C . TYR A 1 167 ? 12.240 -6.980 -13.478 1.00 82.94 167 TYR A C 1
ATOM 1331 O O . TYR A 1 167 ? 12.994 -6.804 -14.434 1.00 82.94 167 TYR A O 1
ATOM 1339 N N . TYR A 1 168 ? 12.626 -6.766 -12.221 1.00 83.50 168 TYR A N 1
ATOM 1340 C CA . TYR A 1 168 ? 13.966 -6.309 -11.858 1.00 83.50 168 TYR A CA 1
ATOM 1341 C C . TYR A 1 168 ? 15.069 -7.247 -12.374 1.00 83.50 168 TYR A C 1
ATOM 1343 O O . TYR A 1 168 ? 16.030 -6.769 -12.968 1.00 83.50 168 TYR A O 1
ATOM 1351 N N . GLU A 1 169 ? 14.900 -8.567 -12.253 1.00 82.56 169 GLU A N 1
ATOM 1352 C CA . GLU A 1 169 ? 15.861 -9.554 -12.780 1.00 82.56 169 GLU A CA 1
ATOM 1353 C C . GLU A 1 169 ? 16.003 -9.526 -14.310 1.00 82.56 169 GLU A C 1
ATOM 1355 O O . GLU A 1 169 ? 17.037 -9.921 -14.845 1.00 82.56 169 GLU A O 1
ATOM 1360 N N . THR A 1 170 ? 14.978 -9.068 -15.038 1.00 81.31 170 THR A N 1
ATOM 1361 C CA . THR A 1 170 ? 15.054 -8.945 -16.505 1.00 81.31 170 THR A CA 1
ATOM 1362 C C . THR A 1 170 ? 15.820 -7.713 -16.980 1.00 81.31 170 THR A C 1
ATOM 1364 O O . THR A 1 170 ? 16.123 -7.610 -18.171 1.00 81.31 170 THR A O 1
ATOM 1367 N N . LEU A 1 171 ? 16.121 -6.769 -16.085 1.00 77.69 171 LEU A N 1
ATOM 1368 C CA . LEU A 1 171 ? 16.874 -5.566 -16.414 1.00 77.69 171 LEU A CA 1
ATOM 1369 C C . LEU A 1 171 ? 18.383 -5.846 -16.340 1.00 77.69 171 LEU A C 1
ATOM 1371 O O . LEU A 1 171 ? 18.822 -6.663 -15.530 1.00 77.69 171 LEU A O 1
ATOM 1375 N N . PRO A 1 172 ? 19.199 -5.187 -17.184 1.00 71.25 172 PRO A N 1
ATOM 1376 C CA . PRO A 1 172 ? 20.645 -5.346 -17.123 1.00 71.25 172 PRO A CA 1
ATOM 1377 C C . PRO A 1 172 ? 21.163 -4.967 -15.722 1.00 71.25 172 PRO A C 1
ATOM 1379 O O . PRO A 1 172 ? 20.661 -3.996 -15.140 1.00 71.25 172 PRO A O 1
ATOM 1382 N N . PRO A 1 173 ? 22.143 -5.718 -15.178 1.00 63.28 173 PRO A N 1
ATOM 1383 C CA . PRO A 1 173 ? 22.699 -5.461 -13.853 1.00 63.28 173 PRO A CA 1
ATOM 1384 C C . PRO A 1 173 ? 23.274 -4.043 -13.766 1.00 63.28 173 PRO A C 1
ATOM 1386 O O . PRO A 1 173 ? 23.648 -3.452 -14.778 1.00 63.28 173 PRO A O 1
ATOM 1389 N N . GLU A 1 174 ? 23.357 -3.503 -12.547 1.00 60.59 174 GLU A N 1
ATOM 1390 C CA . GLU A 1 174 ? 23.801 -2.126 -12.257 1.00 60.59 174 GLU A CA 1
ATOM 1391 C C . GLU A 1 174 ? 25.233 -1.792 -12.728 1.00 60.59 174 GLU A C 1
ATOM 1393 O O . GLU A 1 174 ? 25.670 -0.643 -12.617 1.00 60.59 174 GLU A O 1
ATOM 1398 N N . ASP A 1 175 ? 25.957 -2.760 -13.289 1.00 47.09 175 ASP A N 1
ATOM 1399 C CA . ASP A 1 175 ? 27.300 -2.567 -13.804 1.00 47.09 175 ASP A CA 1
ATOM 1400 C C . ASP A 1 175 ? 27.295 -1.781 -15.114 1.00 47.09 175 ASP A C 1
ATOM 1402 O O . ASP A 1 175 ? 26.808 -2.230 -16.151 1.00 47.09 175 ASP A O 1
ATOM 1406 N N . PHE A 1 176 ? 27.883 -0.584 -15.022 1.00 49.28 176 PHE A N 1
ATOM 1407 C CA . PHE A 1 176 ? 28.320 0.287 -16.109 1.00 49.28 176 PHE A CA 1
ATOM 1408 C C . PHE A 1 176 ? 27.451 0.205 -17.362 1.00 49.28 176 PHE A C 1
ATOM 1410 O O . PHE A 1 176 ? 27.799 -0.459 -18.334 1.00 49.28 176 PHE A O 1
ATOM 1417 N N . THR A 1 177 ? 26.382 1.002 -17.417 1.00 49.38 177 THR A N 1
ATOM 1418 C CA . THR A 1 177 ? 25.849 1.407 -18.718 1.00 49.38 177 THR A CA 1
ATOM 1419 C C . THR A 1 177 ? 26.976 2.142 -19.453 1.00 49.38 177 THR A C 1
ATOM 1421 O O . THR A 1 177 ? 27.326 3.250 -19.021 1.00 49.38 177 THR A O 1
ATOM 1424 N N . PRO A 1 178 ? 27.582 1.593 -20.527 1.00 49.88 178 PRO A N 1
ATOM 1425 C CA . PRO A 1 178 ? 28.459 2.400 -21.350 1.00 49.88 178 PRO A CA 1
ATOM 1426 C C . PRO A 1 178 ? 27.598 3.563 -21.823 1.00 49.88 178 PRO A C 1
ATOM 1428 O O . PRO A 1 178 ? 26.507 3.355 -22.359 1.00 49.88 178 PRO A O 1
ATOM 1431 N N . VAL A 1 179 ? 28.051 4.789 -21.553 1.00 48.75 179 VAL A N 1
ATOM 1432 C CA . VAL A 1 179 ? 27.437 5.996 -22.106 1.00 48.75 179 VAL A CA 1
ATOM 1433 C C . VAL A 1 179 ? 27.175 5.689 -23.574 1.00 48.75 179 VAL A C 1
ATOM 1435 O O . VAL A 1 179 ? 28.135 5.410 -24.300 1.00 48.75 179 VAL A O 1
ATOM 1438 N N . LYS A 1 180 ? 25.899 5.660 -23.999 1.00 52.31 180 LYS A N 1
ATOM 1439 C CA . LYS A 1 180 ? 25.571 5.587 -25.425 1.00 52.31 180 LYS A CA 1
ATOM 1440 C C . LYS A 1 180 ? 26.368 6.715 -26.042 1.00 52.31 180 LYS A C 1
ATOM 1442 O O . LYS A 1 180 ? 26.084 7.878 -25.758 1.00 52.31 180 LYS A O 1
ATOM 1447 N N . GLN A 1 181 ? 27.421 6.379 -26.781 1.00 47.38 181 GLN A N 1
ATOM 1448 C CA . GLN A 1 181 ? 28.176 7.386 -27.493 1.00 47.38 181 GLN A CA 1
ATOM 1449 C C . GLN A 1 181 ? 27.159 8.051 -28.391 1.00 47.38 181 GLN A C 1
ATOM 1451 O O . GLN A 1 181 ? 26.633 7.417 -29.303 1.00 47.38 181 GLN A O 1
ATOM 1456 N N . SER A 1 182 ? 26.830 9.304 -28.088 1.00 47.41 182 SER A N 1
ATOM 1457 C CA . SER A 1 182 ? 26.213 10.157 -29.078 1.00 47.41 182 SER A CA 1
ATOM 1458 C C . SER A 1 182 ? 27.065 9.995 -30.329 1.00 47.41 182 SER A C 1
ATOM 1460 O O . SER A 1 182 ? 28.281 10.186 -30.257 1.00 47.41 182 SER A O 1
ATOM 1462 N N . GLU A 1 183 ? 26.457 9.617 -31.452 1.00 52.84 183 GLU A N 1
ATOM 1463 C CA . GLU A 1 183 ? 27.150 9.446 -32.739 1.00 52.84 183 GLU A CA 1
ATOM 1464 C C . GLU A 1 183 ? 27.991 10.680 -33.117 1.00 52.84 183 GLU A C 1
ATOM 1466 O O . GLU A 1 183 ? 28.928 10.599 -33.903 1.00 52.84 183 GLU A O 1
ATOM 1471 N N . ARG A 1 184 ? 27.746 11.821 -32.465 1.00 50.56 184 ARG A N 1
ATOM 1472 C CA . ARG A 1 184 ? 28.683 12.937 -32.348 1.00 50.56 184 ARG A CA 1
ATOM 1473 C C . ARG A 1 184 ? 29.742 12.691 -31.270 1.00 50.56 184 ARG A C 1
ATOM 1475 O O . ARG A 1 184 ? 29.696 13.304 -30.204 1.00 50.56 184 ARG A O 1
ATOM 1482 N N . ARG A 1 185 ? 30.749 11.856 -31.544 1.00 50.47 185 ARG A N 1
ATOM 1483 C CA . ARG A 1 185 ? 32.054 12.113 -30.913 1.00 50.47 185 ARG A CA 1
ATOM 1484 C C . ARG A 1 185 ? 32.617 13.386 -31.561 1.00 50.47 185 ARG A C 1
ATOM 1486 O O . ARG A 1 185 ? 32.648 13.437 -32.792 1.00 50.47 185 ARG A O 1
ATOM 1493 N N . PRO A 1 186 ? 33.075 14.398 -30.802 1.00 63.28 186 PRO A N 1
ATOM 1494 C CA . PRO A 1 186 ? 33.945 15.412 -31.386 1.00 63.28 186 PRO A CA 1
ATOM 1495 C C . PRO A 1 186 ? 35.154 14.700 -32.019 1.00 63.28 186 PRO A C 1
ATOM 1497 O O . PRO A 1 186 ? 35.570 13.652 -31.502 1.00 63.28 186 PRO A O 1
ATOM 1500 N N . PRO A 1 187 ? 35.680 15.193 -33.156 1.00 67.62 187 PRO A N 1
ATOM 1501 C CA . PRO A 1 187 ? 36.800 14.558 -33.835 1.00 67.62 187 PRO A CA 1
ATOM 1502 C C . PRO A 1 187 ? 37.916 14.302 -32.826 1.00 67.62 187 PRO A C 1
ATOM 1504 O O . PRO A 1 187 ? 38.264 15.173 -32.027 1.00 67.62 187 PRO A O 1
ATOM 1507 N N . ARG A 1 188 ? 38.413 13.060 -32.818 1.00 64.75 188 ARG A N 1
ATOM 1508 C CA . ARG A 1 188 ? 39.474 12.634 -31.906 1.00 64.75 188 ARG A CA 1
ATOM 1509 C C . ARG A 1 188 ? 40.645 13.613 -32.106 1.00 64.75 188 ARG A C 1
ATOM 1511 O O . ARG A 1 188 ? 41.059 13.770 -33.257 1.00 64.75 188 ARG A O 1
ATOM 1518 N N . PRO A 1 189 ? 41.136 14.304 -31.060 1.00 71.12 189 PRO A N 1
ATOM 1519 C CA . PRO A 1 189 ? 42.265 15.207 -31.223 1.00 71.12 189 PRO A CA 1
ATOM 1520 C C . PRO A 1 189 ? 43.443 14.429 -31.826 1.00 71.12 189 PRO A C 1
ATOM 1522 O O . PRO A 1 189 ? 43.578 13.230 -31.541 1.00 71.12 189 PRO A O 1
ATOM 1525 N N . PRO A 1 190 ? 44.256 15.063 -32.692 1.00 73.19 190 PRO A N 1
ATOM 1526 C CA . PRO A 1 190 ? 45.408 14.401 -33.282 1.00 73.19 190 PRO A CA 1
ATOM 1527 C C . PRO A 1 190 ? 46.288 13.827 -32.164 1.00 73.19 190 PRO A C 1
ATOM 1529 O O . PRO A 1 190 ? 46.405 14.452 -31.103 1.00 73.19 190 PRO A O 1
ATOM 1532 N N . PRO A 1 191 ? 46.864 12.627 -32.358 1.00 72.56 191 PRO A N 1
ATOM 1533 C CA . PRO A 1 191 ? 47.721 12.031 -31.348 1.00 72.56 191 PRO A CA 1
ATOM 1534 C C . PRO A 1 191 ? 48.855 13.007 -31.003 1.00 72.56 191 PRO A C 1
ATOM 1536 O O . PRO A 1 191 ? 49.368 13.681 -31.902 1.00 72.56 191 PRO A O 1
ATOM 1539 N N . PRO A 1 192 ? 49.240 13.113 -29.718 1.00 74.38 192 PRO A N 1
ATOM 1540 C CA . PRO A 1 192 ? 50.358 13.956 -29.330 1.00 74.38 192 PRO A CA 1
ATOM 1541 C C . PRO A 1 192 ? 51.623 13.526 -30.092 1.00 74.38 192 PRO A C 1
ATOM 1543 O O . PRO A 1 192 ? 51.783 12.335 -30.385 1.00 74.38 192 PRO A O 1
ATOM 1546 N N . PRO A 1 1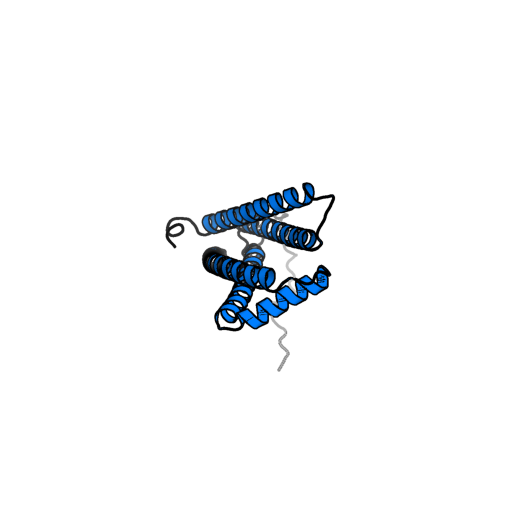93 ? 52.520 14.470 -30.429 1.00 76.19 193 PRO A N 1
ATOM 1547 C CA . PRO A 1 193 ? 53.764 14.152 -31.116 1.00 76.19 193 PRO A CA 1
ATOM 1548 C C . PRO A 1 193 ? 54.546 13.100 -30.325 1.00 76.19 193 PRO A C 1
ATOM 1550 O O . PRO A 1 193 ? 54.638 13.170 -29.097 1.00 76.19 193 PRO A O 1
ATOM 1553 N N . PHE A 1 194 ? 55.081 12.110 -31.041 1.00 68.06 194 PHE A N 1
ATOM 1554 C CA . PHE A 1 194 ? 55.853 11.019 -30.457 1.00 68.06 194 PHE A CA 1
ATOM 1555 C C . PHE A 1 194 ? 57.003 11.592 -29.621 1.00 68.06 194 PHE A C 1
ATOM 1557 O O . PHE A 1 194 ? 57.889 12.256 -30.156 1.00 68.06 194 PHE A O 1
ATOM 1564 N N . ASN A 1 195 ? 56.972 11.357 -28.307 1.00 69.38 195 ASN A N 1
ATOM 1565 C CA . ASN A 1 195 ? 58.032 11.783 -27.404 1.00 69.38 195 ASN A CA 1
ATOM 1566 C C . ASN A 1 195 ? 59.053 10.641 -27.257 1.00 69.38 195 ASN A C 1
ATOM 1568 O O . ASN A 1 195 ? 58.757 9.660 -26.571 1.00 69.38 195 ASN A O 1
ATOM 1572 N N . PRO A 1 196 ? 60.259 10.754 -27.843 1.00 67.88 196 PRO A N 1
ATOM 1573 C CA . PRO A 1 196 ? 61.284 9.715 -27.747 1.00 67.88 196 PRO A CA 1
ATOM 1574 C C . PRO A 1 196 ? 61.809 9.507 -26.315 1.00 67.88 196 PRO A C 1
ATOM 1576 O O . PRO A 1 196 ? 62.417 8.479 -26.036 1.00 67.88 196 PRO A O 1
ATOM 1579 N N . ASN A 1 197 ? 61.548 10.439 -25.390 1.00 67.00 197 ASN A N 1
ATOM 1580 C CA . ASN A 1 197 ? 61.924 10.315 -23.978 1.00 67.00 197 ASN A CA 1
ATOM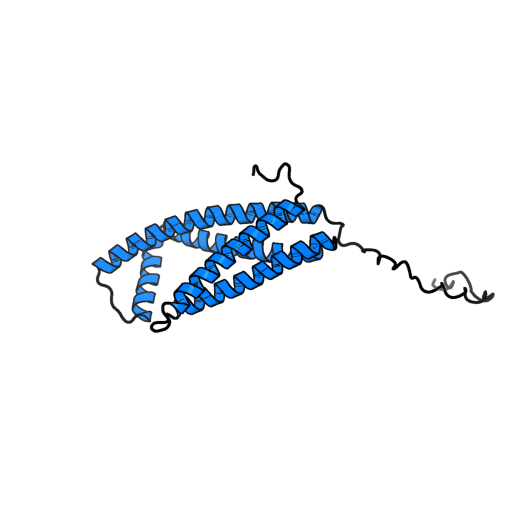 1581 C C . ASN A 1 197 ? 60.873 9.588 -23.124 1.00 67.00 197 ASN A C 1
ATOM 1583 O O . ASN A 1 197 ? 61.052 9.455 -21.911 1.00 67.00 197 ASN A O 1
ATOM 1587 N N . TYR A 1 198 ? 59.767 9.134 -23.720 1.00 62.00 198 TYR A N 1
ATOM 1588 C CA . TYR A 1 198 ? 58.733 8.401 -23.000 1.00 62.00 198 TYR A CA 1
ATOM 1589 C C . TYR A 1 198 ? 59.232 6.985 -22.675 1.00 62.00 198 TYR A C 1
ATOM 1591 O O . TYR A 1 198 ? 59.196 6.075 -23.502 1.00 62.00 198 TYR A O 1
ATOM 1599 N N . LYS A 1 199 ? 59.754 6.801 -21.457 1.00 62.28 199 LYS A N 1
ATOM 1600 C CA . LYS A 1 199 ? 60.173 5.489 -20.953 1.00 62.28 199 LYS A CA 1
ATOM 1601 C C . LYS A 1 199 ? 58.935 4.630 -20.692 1.00 62.28 199 LYS A C 1
ATOM 1603 O O . LYS A 1 199 ? 58.255 4.805 -19.686 1.00 62.28 199 LYS A O 1
ATOM 1608 N N . ASN A 1 200 ? 58.669 3.676 -21.580 1.00 60.59 200 ASN A N 1
ATOM 1609 C CA . ASN A 1 200 ? 57.697 2.606 -21.356 1.00 60.59 200 ASN A CA 1
ATOM 1610 C C . ASN A 1 200 ? 58.261 1.607 -20.334 1.00 60.59 200 ASN A C 1
ATOM 1612 O O . ASN A 1 200 ? 58.799 0.567 -20.702 1.00 60.59 200 ASN A O 1
ATOM 1616 N N . GLY A 1 201 ? 58.191 1.933 -19.047 1.00 61.47 201 GLY A N 1
ATOM 1617 C CA . GLY A 1 201 ? 58.547 0.991 -17.991 1.00 61.47 201 GLY A CA 1
ATOM 1618 C C . GLY A 1 201 ? 58.363 1.583 -16.596 1.00 61.47 201 GLY A C 1
ATOM 1619 O O . GLY A 1 201 ? 58.641 2.769 -16.407 1.00 61.47 201 GLY A O 1
ATOM 1620 N N . PRO A 1 202 ? 57.896 0.794 -15.610 1.00 60.00 202 PRO A N 1
ATOM 1621 C CA . PRO A 1 202 ? 57.854 1.245 -14.225 1.00 60.00 202 PRO A CA 1
ATOM 1622 C C . PRO A 1 202 ? 59.281 1.552 -13.728 1.00 60.00 202 PRO A C 1
ATOM 1624 O O . PRO A 1 202 ? 60.236 0.910 -14.178 1.00 60.00 202 PRO A O 1
ATOM 1627 N N . PRO A 1 203 ? 59.463 2.530 -12.823 1.00 58.78 203 PRO A N 1
ATOM 1628 C CA . PRO A 1 203 ? 60.779 2.878 -12.301 1.00 58.78 203 PRO A CA 1
ATOM 1629 C C . PRO A 1 203 ? 61.396 1.672 -11.583 1.00 58.78 203 PRO A C 1
ATOM 1631 O O . PRO A 1 203 ? 60.858 1.168 -10.599 1.00 58.78 203 PRO A O 1
ATOM 1634 N N . ALA A 1 204 ? 62.536 1.199 -12.087 1.00 57.22 204 ALA A N 1
ATOM 1635 C CA . ALA A 1 204 ? 63.333 0.171 -11.433 1.00 57.22 204 ALA A CA 1
ATOM 1636 C C . ALA A 1 204 ? 63.979 0.773 -10.177 1.00 57.22 204 ALA A C 1
ATOM 1638 O O . ALA A 1 204 ? 65.009 1.437 -10.269 1.00 57.22 204 ALA A O 1
ATOM 1639 N N . GLY A 1 205 ? 63.352 0.592 -9.014 1.00 58.03 205 GLY A N 1
ATOM 1640 C CA . GLY A 1 205 ? 63.894 1.156 -7.780 1.00 58.03 205 GLY A CA 1
ATOM 1641 C C . GLY A 1 205 ? 63.009 1.045 -6.547 1.00 58.03 205 GLY A C 1
ATOM 1642 O O . GLY A 1 205 ? 62.798 2.054 -5.892 1.00 58.03 205 GLY A O 1
ATOM 1643 N N . TYR A 1 206 ? 62.531 -0.154 -6.213 1.00 49.25 206 TYR A N 1
ATOM 1644 C CA . TYR A 1 206 ? 62.244 -0.522 -4.822 1.00 49.25 206 TYR A CA 1
ATOM 1645 C C . TYR A 1 206 ? 62.678 -1.980 -4.619 1.00 49.25 206 TYR A C 1
ATOM 1647 O O . TYR A 1 206 ? 61.980 -2.909 -5.023 1.00 49.25 206 TYR A O 1
ATOM 1655 N N . LYS A 1 207 ? 63.883 -2.157 -4.075 1.00 43.69 207 LYS A N 1
ATOM 1656 C CA . LYS A 1 207 ? 64.304 -3.354 -3.342 1.00 43.69 207 LYS A CA 1
ATOM 1657 C C . LYS A 1 207 ? 64.476 -2.945 -1.891 1.00 43.69 207 LYS A C 1
ATOM 1659 O O . LYS A 1 207 ? 64.996 -1.824 -1.692 1.00 43.69 207 LYS A O 1
#

Organism: Ascaris lumbricoides (NCBI:txid6252)

Radius of gyration: 28.55 Å; chains: 1; bounding box: 91×40×63 Å

Foldseek 3Di:
DPPPPPPDLLVVLLVLLVVQLVVLVVVLVVLVVVCVVPVVDDDPVSVVVNVVSVVLNVLSVQLSVLSVVCVVVLDLVSLVSVLVSLVVLLVVLVVLLVVLVVCVVPCVVVVLVVVVVVVCVVVVDDDDPVVSVVSSVVVNVVSVVSNVVSVVVSVSSVVSSVSSVSVSVVGDPPPDPPPPPPPPDPPDPPPPPDDPPPDPDDDPDDD

pLDDT: mean 79.61, std 12.46, range [41.75, 92.38]

Secondary structure (DSSP, 8-state):
--SSSSS-HHHHHHHHHHHHHHHHHHHHHHHHHHHHHTTTS--HHHHHHHHHHHHHHHHHHHHHHHHHHHHHHT-GGGGHHHHHHHHHHHHHHHHHHHHHHHIIIIIHHHHHHHHHHHHHHHHT-PPPHHHHHHHHHHHHHHHHHHHHHHHHHHHHHHHHHHHHHHHHHTSPPSS-------S-PPPPPPPPP--TT---S--S---